Protein AF-A0A1V8SL47-F1 (afdb_monomer)

InterPro domains:
  IPR013950 Kinetochore Mis14/Nsl1 [PF08641] (89-211)
  IPR013950 Kinetochore Mis14/Nsl1 [PTHR31749] (18-233)

Mean predicted aligned error: 19.37 Å

Foldseek 3Di:
DDDDDPPPDDPDDPPPPPPDVDDAAAEDADVVVVVVVLVVVLVVLVVVLPVPPPAQVPDPPVPPDGDPVSVVVNVVVVVVSVVVCVVSQQRYDYPNHGNVRVVVVCVVVCVVVPPPPPDPVVVVVVVVVVVVVVVVVVVVVVCVVPVVVVVVVVVVVVVVVVVVVVVVVVVVVVVVVVVVVVPDDPPPDDPPCPVVVVVVVVVVVVVVVVVVVVVVVVVVVVVVVVVVVCVVVVD

Radius of gyration: 55.36 Å; Cα contacts (8 Å, |Δi|>4): 50; chains: 1; bounding box: 104×75×152 Å

pLDDT: mean 81.86, std 17.12, range [41.56, 98.44]

Structure (mmCIF, N/CA/C/O backbone):
data_AF-A0A1V8SL47-F1
#
_entry.id   AF-A0A1V8SL47-F1
#
loop_
_atom_site.group_PDB
_atom_site.id
_atom_site.type_symbol
_atom_site.label_atom_id
_atom_site.label_alt_id
_atom_site.label_comp_id
_atom_site.label_asym_id
_atom_site.label_entity_id
_atom_site.label_seq_id
_atom_site.pdbx_PDB_ins_code
_atom_site.Cartn_x
_atom_site.Cartn_y
_atom_site.Cartn_z
_atom_site.occupancy
_atom_site.B_iso_or_equiv
_atom_site.auth_seq_id
_atom_site.auth_comp_id
_atom_site.auth_asym_id
_atom_site.auth_atom_id
_atom_site.pdbx_PDB_model_num
ATOM 1 N N . MET A 1 1 ? 64.294 12.013 -73.767 1.00 41.56 1 MET A N 1
ATOM 2 C CA . MET A 1 1 ? 63.090 11.470 -73.108 1.00 41.56 1 MET A CA 1
ATOM 3 C C . MET A 1 1 ? 63.570 10.562 -71.986 1.00 41.56 1 MET A C 1
ATOM 5 O O . MET A 1 1 ? 64.066 9.483 -72.267 1.00 41.56 1 MET A O 1
ATOM 9 N N . VAL A 1 2 ? 63.568 11.062 -70.749 1.00 42.91 2 VAL A N 1
ATOM 10 C CA . VAL A 1 2 ? 64.025 10.347 -69.546 1.00 42.91 2 VAL A CA 1
ATOM 11 C C . VAL A 1 2 ? 62.895 10.475 -68.533 1.00 42.91 2 VAL A C 1
ATOM 13 O O . VAL A 1 2 ? 62.485 11.588 -68.216 1.00 42.91 2 VAL A O 1
ATOM 16 N N . ILE A 1 3 ? 62.335 9.345 -68.113 1.00 45.69 3 ILE A N 1
ATOM 17 C CA . ILE A 1 3 ? 61.235 9.281 -67.145 1.00 45.69 3 ILE A CA 1
ATOM 18 C C . ILE A 1 3 ? 61.835 9.538 -65.753 1.00 45.69 3 ILE A C 1
ATOM 20 O O . ILE A 1 3 ? 62.777 8.829 -65.388 1.00 45.69 3 ILE A O 1
ATOM 24 N N . PRO A 1 4 ? 61.356 10.521 -64.970 1.00 48.53 4 PRO A N 1
ATOM 25 C CA . PRO A 1 4 ? 61.855 10.718 -63.620 1.00 48.53 4 PRO A CA 1
ATOM 26 C C . PRO A 1 4 ? 61.278 9.649 -62.688 1.00 48.53 4 PRO A C 1
ATOM 28 O O . PRO A 1 4 ? 60.090 9.326 -62.708 1.00 48.53 4 PRO A O 1
ATOM 31 N N . ASN A 1 5 ? 62.170 9.084 -61.886 1.00 48.50 5 ASN A N 1
ATOM 32 C CA . ASN A 1 5 ? 61.911 8.030 -60.922 1.00 48.50 5 ASN A CA 1
ATOM 33 C C . ASN A 1 5 ? 61.094 8.595 -59.741 1.00 48.50 5 ASN A C 1
ATOM 35 O O . ASN A 1 5 ? 61.509 9.559 -59.106 1.00 48.50 5 ASN A O 1
ATOM 39 N N . ILE A 1 6 ? 59.936 8.001 -59.446 1.00 50.66 6 ILE A N 1
ATOM 40 C CA . ILE A 1 6 ? 58.921 8.518 -58.500 1.00 50.66 6 ILE A CA 1
ATOM 41 C C . ILE A 1 6 ? 59.188 8.099 -57.040 1.00 50.66 6 ILE A C 1
ATOM 43 O O . ILE A 1 6 ? 58.356 8.312 -56.164 1.00 50.66 6 ILE A O 1
ATOM 47 N N . PHE A 1 7 ? 60.342 7.480 -56.770 1.00 50.12 7 PHE A N 1
ATOM 48 C CA . PHE A 1 7 ? 60.661 6.840 -55.487 1.00 50.12 7 PHE A CA 1
ATOM 49 C C . PHE A 1 7 ? 61.819 7.502 -54.724 1.00 50.12 7 PHE A C 1
ATOM 51 O O . PHE A 1 7 ? 62.493 6.863 -53.918 1.00 50.12 7 PHE A O 1
ATOM 58 N N . THR A 1 8 ? 62.061 8.796 -54.940 1.00 47.03 8 THR A N 1
ATOM 59 C CA . THR A 1 8 ? 62.921 9.579 -54.043 1.00 47.03 8 THR A CA 1
ATOM 60 C C . THR A 1 8 ? 62.082 10.048 -52.858 1.00 47.03 8 THR A C 1
ATOM 62 O O . THR A 1 8 ? 61.478 11.117 -52.887 1.00 47.03 8 THR A O 1
ATOM 65 N N . SER A 1 9 ? 62.016 9.222 -51.810 1.00 49.03 9 SER A N 1
ATOM 66 C CA . SER A 1 9 ? 61.513 9.667 -50.512 1.00 49.03 9 SER A CA 1
ATOM 67 C C . SER A 1 9 ? 62.495 10.704 -49.962 1.00 49.03 9 SER A C 1
ATOM 69 O O . SER A 1 9 ? 63.681 10.427 -49.781 1.00 49.03 9 SER A O 1
ATOM 71 N N . ALA A 1 10 ? 62.010 11.918 -49.715 1.00 49.41 10 ALA A N 1
ATOM 72 C CA . ALA A 1 10 ? 62.735 12.863 -48.883 1.00 49.41 10 ALA A CA 1
ATOM 73 C C . ALA A 1 10 ? 62.893 12.230 -47.486 1.00 49.41 10 ALA A C 1
ATOM 75 O O . ALA A 1 10 ? 61.910 11.694 -46.958 1.00 49.41 10 ALA A O 1
ATOM 76 N N . PRO A 1 11 ? 64.090 12.230 -46.879 1.00 45.97 11 PRO A N 1
ATOM 77 C CA . PRO A 1 11 ? 64.220 11.823 -45.492 1.00 45.97 11 PRO A CA 1
ATOM 78 C C . PRO A 1 11 ? 63.472 12.845 -44.631 1.00 45.97 11 PRO A C 1
ATOM 80 O O . PRO A 1 11 ? 63.769 14.038 -44.673 1.00 45.97 11 PRO A O 1
ATOM 83 N N . LEU A 1 12 ? 62.479 12.377 -43.873 1.00 46.66 12 LEU A N 1
ATOM 84 C CA . LEU A 1 12 ? 61.854 13.161 -42.811 1.00 46.66 12 LEU A CA 1
ATOM 85 C C . LEU A 1 12 ? 62.958 13.668 -41.875 1.00 46.66 12 LEU A C 1
ATOM 87 O O . LEU A 1 12 ? 63.697 12.873 -41.292 1.00 46.66 12 LEU A O 1
ATOM 91 N N . SER A 1 13 ? 63.081 14.992 -41.763 1.00 48.38 13 SER A N 1
ATOM 92 C CA . SER A 1 13 ? 64.010 15.654 -40.849 1.00 48.38 13 SER A CA 1
ATOM 93 C C . SER A 1 13 ? 63.848 15.105 -39.421 1.00 48.38 13 SER A C 1
ATOM 95 O O . SER A 1 13 ? 62.724 15.053 -38.917 1.00 48.38 13 SER A O 1
ATOM 97 N N . PRO A 1 14 ? 64.936 14.734 -38.722 1.00 46.44 14 PRO A N 1
ATOM 98 C CA . PRO A 1 14 ? 64.869 14.026 -37.440 1.00 46.44 14 PRO A CA 1
ATOM 99 C C . PRO A 1 14 ? 64.513 14.911 -36.228 1.00 46.44 14 PRO A C 1
ATOM 101 O O . PRO A 1 14 ? 64.731 14.494 -35.094 1.00 46.44 14 PRO A O 1
ATOM 104 N N . HIS A 1 15 ? 63.957 16.112 -36.427 1.00 44.47 15 HIS A N 1
ATOM 105 C CA . HIS A 1 15 ? 63.769 17.084 -35.343 1.00 44.47 15 HIS A CA 1
ATOM 106 C C . HIS A 1 15 ? 62.373 17.692 -35.172 1.00 44.47 15 HIS A C 1
ATOM 108 O O . HIS A 1 15 ? 62.223 18.547 -34.310 1.00 44.47 15 HIS A O 1
ATOM 114 N N . ASP A 1 16 ? 61.335 17.174 -35.833 1.00 43.75 16 ASP A N 1
ATOM 115 C CA . ASP A 1 16 ? 59.942 17.566 -35.539 1.00 43.75 16 ASP A CA 1
ATOM 116 C C . ASP A 1 16 ? 59.172 16.502 -34.745 1.00 43.75 16 ASP A C 1
ATOM 118 O O . ASP A 1 16 ? 57.977 16.270 -34.926 1.00 43.75 16 ASP A O 1
ATOM 122 N N . ARG A 1 17 ? 59.834 15.876 -33.763 1.00 45.91 17 ARG A N 1
ATOM 123 C CA . ARG A 1 17 ? 59.107 15.340 -32.602 1.00 45.91 17 ARG A CA 1
ATOM 124 C C . ARG A 1 17 ? 58.742 16.523 -31.708 1.00 45.91 17 ARG A C 1
ATOM 126 O O . ARG A 1 17 ? 59.336 16.735 -30.656 1.00 45.91 17 ARG A O 1
ATOM 133 N N . ALA A 1 18 ? 57.777 17.316 -32.169 1.00 44.88 18 ALA A N 1
ATOM 134 C CA . ALA A 1 18 ? 57.137 18.323 -31.350 1.00 44.88 18 ALA A CA 1
ATOM 135 C C . ALA A 1 18 ? 56.604 17.628 -30.093 1.00 44.88 18 ALA A C 1
ATOM 137 O O . ALA A 1 18 ? 55.715 16.775 -30.150 1.00 44.88 18 ALA A O 1
ATOM 138 N N . THR A 1 19 ? 57.164 17.985 -28.945 1.00 49.84 19 THR A N 1
ATOM 139 C CA . THR A 1 19 ? 56.551 17.786 -27.638 1.00 49.84 19 THR A CA 1
ATOM 140 C C . THR A 1 19 ? 55.289 18.642 -27.583 1.00 49.84 19 THR A C 1
ATOM 142 O O . THR A 1 19 ? 55.263 19.697 -26.956 1.00 49.84 19 THR A O 1
ATOM 145 N N . SER A 1 20 ? 54.242 18.233 -28.296 1.00 43.25 20 SER A N 1
ATOM 146 C CA . SER A 1 20 ? 52.908 18.732 -28.008 1.00 43.25 20 SER A CA 1
ATOM 147 C C . SER A 1 20 ? 52.461 18.034 -26.732 1.00 43.25 20 SER A C 1
ATOM 149 O O . SER A 1 20 ? 52.474 16.809 -26.630 1.00 43.25 20 SER A O 1
ATOM 151 N N . THR A 1 21 ? 52.083 18.812 -25.731 1.00 57.34 21 THR A N 1
ATOM 152 C CA . THR A 1 21 ? 51.442 18.377 -24.481 1.00 57.34 21 THR A CA 1
ATOM 153 C C . THR A 1 21 ? 50.052 17.759 -24.708 1.00 57.34 21 THR A C 1
ATOM 155 O O . THR A 1 21 ? 49.224 17.735 -23.805 1.00 57.34 21 THR A O 1
ATOM 158 N N . HIS A 1 22 ? 49.777 17.275 -25.921 1.00 57.94 22 HIS A N 1
ATOM 159 C CA . HIS A 1 22 ? 48.506 16.743 -26.371 1.00 57.94 22 HIS A CA 1
ATOM 160 C C . HIS A 1 22 ? 48.743 15.339 -26.920 1.00 57.94 22 HIS A C 1
ATOM 162 O O . HIS A 1 22 ? 49.425 15.137 -27.924 1.00 57.94 22 HIS A O 1
ATOM 168 N N . HIS A 1 23 ? 48.193 14.347 -26.229 1.00 69.62 23 HIS A N 1
ATOM 169 C CA . HIS A 1 23 ? 48.147 12.980 -26.726 1.00 69.62 23 HIS A CA 1
ATOM 170 C C . HIS A 1 23 ? 47.320 12.927 -28.016 1.00 69.62 23 HIS A C 1
ATOM 172 O O . HIS A 1 23 ? 46.291 13.595 -28.146 1.00 69.62 23 HIS A O 1
ATOM 178 N N . ARG A 1 24 ? 47.774 12.113 -28.975 1.00 80.19 24 ARG A N 1
ATOM 179 C CA . ARG A 1 24 ? 47.061 11.890 -30.234 1.00 80.19 24 ARG A CA 1
ATOM 180 C C . ARG A 1 24 ? 45.655 11.361 -29.939 1.00 80.19 24 ARG A C 1
ATOM 182 O O . ARG A 1 24 ? 45.508 10.386 -29.207 1.00 80.19 24 ARG A O 1
ATOM 189 N N . GLN A 1 25 ? 44.649 12.002 -30.524 1.00 85.81 25 GLN A N 1
ATOM 190 C CA . GLN A 1 25 ? 43.269 11.530 -30.460 1.00 85.81 25 GLN A CA 1
ATOM 191 C C . GLN A 1 25 ? 43.094 10.264 -31.312 1.00 85.81 25 GLN A C 1
ATOM 193 O O . GLN A 1 25 ? 43.816 10.045 -32.287 1.00 85.81 25 GLN A O 1
ATOM 198 N N . ILE A 1 26 ? 42.156 9.412 -30.912 1.00 88.75 26 ILE A N 1
ATOM 199 C CA . ILE A 1 26 ? 41.837 8.158 -31.591 1.00 88.75 26 ILE A CA 1
ATOM 200 C C . ILE A 1 26 ? 40.895 8.473 -32.752 1.00 88.75 26 ILE A C 1
ATOM 202 O O . ILE A 1 26 ? 39.774 8.921 -32.525 1.00 88.75 26 ILE A O 1
ATOM 206 N N . ASP A 1 27 ? 41.343 8.225 -33.981 1.00 88.75 27 ASP A N 1
ATOM 207 C CA . ASP A 1 27 ? 40.543 8.444 -35.186 1.00 88.75 27 ASP A CA 1
ATOM 208 C C . ASP A 1 27 ? 39.734 7.183 -35.529 1.00 88.75 27 ASP A C 1
ATOM 210 O O . ASP A 1 27 ? 40.294 6.132 -35.852 1.00 88.75 27 ASP A O 1
ATOM 214 N N . LEU A 1 28 ? 38.410 7.295 -35.484 1.00 87.88 28 LEU A N 1
ATOM 215 C CA . LEU A 1 28 ? 37.468 6.291 -35.963 1.00 87.88 28 LEU A CA 1
ATOM 216 C C . LEU A 1 28 ? 37.104 6.570 -37.425 1.00 87.88 28 LEU A C 1
ATOM 218 O O . LEU A 1 28 ? 36.922 7.722 -37.831 1.00 87.88 28 LEU A O 1
ATOM 222 N N . GLN A 1 29 ? 36.998 5.496 -38.212 1.00 86.44 29 GLN A N 1
ATOM 223 C CA . GLN A 1 29 ? 36.681 5.563 -39.642 1.00 86.44 29 GLN A CA 1
ATOM 224 C C . GLN A 1 29 ? 35.193 5.845 -39.879 1.00 86.44 29 GLN A C 1
ATOM 226 O O . GLN A 1 29 ? 34.816 6.461 -40.875 1.00 86.44 29 GLN A O 1
ATOM 231 N N . SER A 1 30 ? 34.331 5.401 -38.963 1.00 84.88 30 SER A N 1
ATOM 232 C CA . SER A 1 30 ? 32.888 5.574 -39.068 1.00 84.88 30 SER A CA 1
ATOM 233 C C . SER A 1 30 ? 32.222 5.739 -37.696 1.00 84.88 30 SER A C 1
ATOM 235 O O . SER A 1 30 ? 32.751 5.268 -36.687 1.00 84.88 30 SER A O 1
ATOM 237 N N . PRO A 1 31 ? 31.032 6.363 -37.630 1.00 83.38 31 PRO A N 1
ATOM 238 C CA . PRO A 1 31 ? 30.232 6.376 -36.404 1.00 83.38 31 PRO A CA 1
ATOM 239 C C . PRO A 1 31 ? 29.715 4.978 -36.024 1.00 83.38 31 PRO A C 1
ATOM 241 O O . PRO A 1 31 ? 29.504 4.699 -34.846 1.00 83.38 31 PRO A O 1
ATOM 244 N N . ALA A 1 32 ? 29.583 4.070 -36.998 1.00 84.69 32 ALA A N 1
ATOM 245 C CA . ALA A 1 32 ? 29.220 2.677 -36.749 1.00 84.69 32 ALA A CA 1
ATOM 246 C C . ALA A 1 32 ? 30.276 1.947 -35.900 1.00 84.69 32 ALA A C 1
ATOM 248 O O . ALA A 1 32 ? 29.921 1.107 -35.075 1.00 84.69 32 ALA A O 1
ATOM 249 N N . ASP A 1 33 ? 31.557 2.305 -36.039 1.00 86.88 33 ASP A N 1
ATOM 250 C CA . ASP A 1 33 ? 32.629 1.738 -35.214 1.00 86.88 33 ASP A CA 1
ATOM 251 C C . ASP A 1 33 ? 32.475 2.136 -33.742 1.00 86.88 33 ASP A C 1
ATOM 253 O O . ASP A 1 33 ? 32.699 1.316 -32.853 1.00 86.88 33 ASP A O 1
ATOM 257 N N . LEU A 1 34 ? 32.045 3.372 -33.468 1.00 85.44 34 LEU A N 1
ATOM 258 C CA . LEU A 1 34 ? 31.785 3.838 -32.105 1.00 85.44 34 LEU A CA 1
ATOM 259 C C . LEU A 1 34 ? 30.608 3.081 -31.480 1.00 85.44 34 LEU A C 1
ATOM 261 O O . LEU A 1 34 ? 30.732 2.571 -30.365 1.00 85.44 34 LEU A O 1
ATOM 265 N N . ALA A 1 35 ? 29.507 2.933 -32.221 1.00 86.44 35 ALA A N 1
ATOM 266 C CA . ALA A 1 35 ? 28.353 2.149 -31.784 1.00 86.44 35 ALA A CA 1
ATOM 267 C C . ALA A 1 35 ? 28.722 0.671 -31.549 1.00 86.44 35 ALA A C 1
ATOM 269 O O . ALA A 1 35 ? 28.318 0.055 -30.558 1.00 86.44 35 ALA A O 1
ATOM 270 N N . TYR A 1 36 ? 29.557 0.093 -32.415 1.00 90.25 36 TYR A N 1
ATOM 271 C CA . TYR A 1 36 ? 30.073 -1.262 -32.235 1.00 90.25 36 TYR A CA 1
ATOM 272 C C . TYR A 1 36 ? 30.937 -1.392 -30.971 1.00 90.25 36 TYR A C 1
ATOM 274 O O . TYR A 1 36 ? 30.804 -2.363 -30.227 1.00 90.25 36 TYR A O 1
ATOM 282 N N . LEU A 1 37 ? 31.797 -0.414 -30.676 1.00 90.62 37 LEU A N 1
ATOM 283 C CA . LEU A 1 37 ? 32.598 -0.417 -29.450 1.00 90.62 37 LEU A CA 1
ATOM 284 C C . LEU A 1 37 ? 31.729 -0.291 -28.194 1.00 90.62 37 LEU A C 1
ATOM 286 O O . LEU A 1 37 ? 31.962 -1.022 -27.231 1.00 90.62 37 LEU A O 1
ATOM 290 N N . GLN A 1 38 ? 30.713 0.574 -28.213 1.00 89.75 38 GLN A N 1
ATOM 291 C CA . GLN A 1 38 ? 29.751 0.717 -27.117 1.00 89.75 38 GLN A CA 1
ATOM 292 C C . GLN A 1 38 ? 29.002 -0.594 -26.856 1.00 89.75 38 GLN A C 1
ATOM 294 O O . GLN A 1 38 ? 29.042 -1.118 -25.743 1.00 89.75 38 GLN A O 1
ATOM 299 N N . THR A 1 39 ? 28.398 -1.179 -27.893 1.00 92.06 39 THR A N 1
ATOM 300 C CA . THR A 1 39 ? 27.653 -2.444 -27.777 1.00 92.06 39 THR A CA 1
ATOM 301 C C . THR A 1 39 ? 28.544 -3.599 -27.329 1.00 92.06 39 THR A C 1
ATOM 303 O O . THR A 1 39 ? 28.166 -4.363 -26.440 1.00 92.06 39 THR A O 1
ATOM 306 N N . LYS A 1 40 ? 29.761 -3.707 -27.875 1.00 95.12 40 LYS A N 1
ATOM 307 C CA . LYS A 1 40 ? 30.729 -4.739 -27.488 1.00 95.12 40 LYS A CA 1
ATOM 308 C C . LYS A 1 40 ? 31.194 -4.584 -26.044 1.00 95.12 40 LYS A C 1
ATOM 310 O O . LYS A 1 40 ? 31.338 -5.590 -25.346 1.00 95.12 40 LYS A O 1
ATOM 315 N N . LEU A 1 41 ? 31.416 -3.353 -25.585 1.00 93.94 41 LEU A N 1
ATOM 316 C CA . LEU A 1 41 ? 31.820 -3.076 -24.210 1.00 93.94 41 LEU A CA 1
ATOM 317 C C . LEU A 1 41 ? 30.697 -3.430 -23.228 1.00 93.94 41 LEU A C 1
ATOM 319 O O . LEU A 1 41 ? 30.942 -4.182 -22.286 1.00 93.94 41 LEU A O 1
ATOM 323 N N . SER A 1 42 ? 29.466 -2.986 -23.494 1.00 92.44 42 SER A N 1
ATOM 324 C CA . SER A 1 42 ? 28.293 -3.324 -22.680 1.00 92.44 42 SER A CA 1
ATOM 325 C C . SER A 1 42 ? 28.020 -4.832 -22.657 1.00 92.44 42 SER A C 1
ATOM 327 O O . SER A 1 42 ? 27.794 -5.402 -21.591 1.00 92.44 42 SER A O 1
ATOM 329 N N . ALA A 1 43 ? 28.109 -5.518 -23.801 1.00 93.31 43 ALA A N 1
ATOM 330 C CA . ALA A 1 43 ? 27.938 -6.971 -23.871 1.00 93.31 43 ALA A CA 1
ATOM 331 C C . ALA A 1 43 ? 29.026 -7.725 -23.088 1.00 93.31 43 ALA A C 1
ATOM 333 O O . ALA A 1 43 ? 28.732 -8.676 -22.364 1.00 93.31 43 ALA A O 1
ATOM 334 N N . THR A 1 44 ? 30.282 -7.277 -23.183 1.00 96.25 44 THR A N 1
ATOM 335 C CA . THR A 1 44 ? 31.397 -7.873 -22.431 1.00 96.25 44 THR A CA 1
ATOM 336 C C . THR A 1 44 ? 31.234 -7.647 -20.930 1.00 96.25 44 THR A C 1
ATOM 338 O O . THR A 1 44 ? 31.465 -8.566 -20.147 1.00 96.25 44 THR A O 1
ATOM 341 N N . ALA A 1 45 ? 30.806 -6.451 -20.518 1.00 93.62 45 ALA A N 1
ATOM 342 C CA . ALA A 1 45 ? 30.545 -6.131 -19.120 1.00 93.62 45 ALA A CA 1
ATOM 343 C C . ALA A 1 45 ? 29.443 -7.028 -18.535 1.00 93.62 45 ALA A C 1
ATOM 345 O O . ALA A 1 45 ? 29.636 -7.620 -17.475 1.00 93.62 45 ALA A O 1
ATOM 346 N N . ARG A 1 46 ? 28.341 -7.222 -19.270 1.00 90.62 46 ARG A N 1
ATOM 347 C CA . ARG A 1 46 ? 27.260 -8.146 -18.885 1.00 90.62 46 ARG A CA 1
ATOM 348 C C . ARG A 1 46 ? 27.741 -9.589 -18.780 1.00 90.62 46 ARG A C 1
ATOM 350 O O . ARG A 1 46 ? 27.560 -10.209 -17.743 1.00 90.62 46 ARG A O 1
ATOM 357 N N . SER A 1 47 ? 28.476 -10.078 -19.779 1.00 92.31 47 SER A N 1
ATOM 358 C CA . SER A 1 47 ? 29.063 -11.425 -19.744 1.00 92.31 47 SER A CA 1
ATOM 359 C C . SER A 1 47 ? 30.014 -11.628 -18.552 1.00 92.31 47 SER A C 1
AT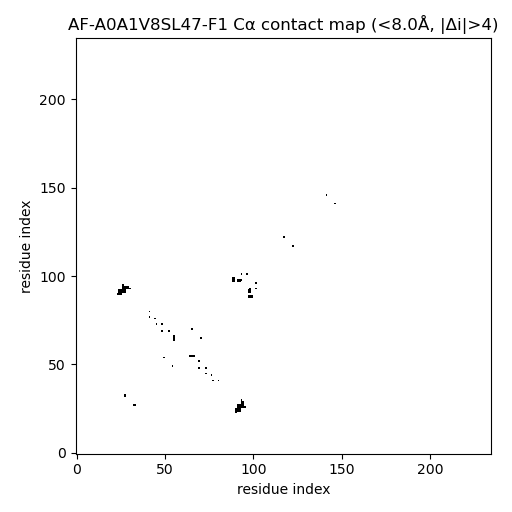OM 361 O O . SER A 1 47 ? 30.068 -12.713 -17.966 1.00 92.31 47 SER A O 1
ATOM 363 N N . LYS A 1 48 ? 30.744 -10.582 -18.140 1.00 92.69 48 LYS A N 1
ATOM 364 C CA . LYS A 1 48 ? 31.575 -10.612 -16.927 1.00 92.69 48 LYS A CA 1
ATOM 365 C C . LYS A 1 48 ? 30.740 -10.658 -15.651 1.00 92.69 48 LYS A C 1
ATOM 367 O O . LYS A 1 48 ? 31.087 -11.425 -14.757 1.00 92.69 48 LYS A O 1
ATOM 372 N N . ILE A 1 49 ? 29.653 -9.894 -15.573 1.00 91.12 49 ILE A N 1
ATOM 373 C CA . ILE A 1 49 ? 28.702 -9.962 -14.455 1.00 91.12 49 ILE A CA 1
ATOM 374 C C . ILE A 1 49 ? 28.104 -11.371 -14.367 1.00 91.12 49 ILE A C 1
ATOM 376 O O . ILE A 1 49 ? 28.114 -11.951 -13.290 1.00 91.12 49 ILE A O 1
ATOM 380 N N . ASP A 1 50 ? 27.705 -11.963 -15.493 1.00 87.56 50 ASP A N 1
ATOM 381 C CA . ASP A 1 50 ? 27.152 -13.325 -15.558 1.00 87.56 50 ASP A CA 1
ATOM 382 C C . ASP A 1 50 ? 28.148 -14.405 -15.125 1.00 87.56 50 ASP A C 1
ATOM 384 O O . ASP A 1 50 ? 27.765 -15.434 -14.576 1.00 87.56 50 ASP A O 1
ATOM 388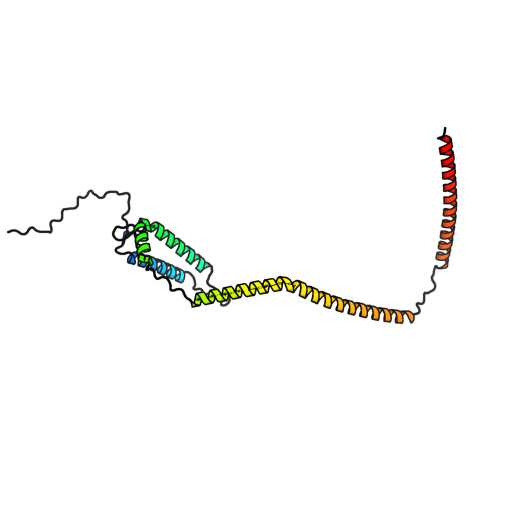 N N . THR A 1 51 ? 29.440 -14.184 -15.373 1.00 90.06 51 THR A N 1
ATOM 389 C CA . THR A 1 51 ? 30.491 -15.125 -14.963 1.00 90.06 51 THR A CA 1
ATOM 390 C C . THR A 1 51 ? 30.772 -15.048 -13.460 1.00 90.06 51 THR A C 1
ATOM 392 O O . THR A 1 51 ? 31.110 -16.057 -12.844 1.00 90.06 51 THR A O 1
ATOM 395 N N . HIS A 1 52 ? 30.698 -13.851 -12.871 1.00 85.31 52 HIS A N 1
ATOM 396 C CA . HIS A 1 52 ? 31.152 -13.599 -11.500 1.00 85.31 52 HIS A CA 1
ATOM 397 C C . HIS A 1 52 ? 30.025 -13.511 -10.468 1.00 85.31 52 HIS A C 1
ATOM 399 O O . HIS A 1 52 ? 30.297 -13.662 -9.277 1.00 85.31 52 HIS A O 1
ATOM 405 N N . LEU A 1 53 ? 28.785 -13.274 -10.894 1.00 84.44 53 LEU A N 1
ATOM 406 C CA . LEU A 1 53 ? 27.606 -13.289 -10.039 1.00 84.44 53 LEU A CA 1
ATOM 407 C C . LEU A 1 53 ? 26.692 -14.438 -10.480 1.00 84.44 53 LEU A C 1
ATOM 409 O O . LEU A 1 53 ? 26.463 -14.602 -11.679 1.00 84.44 53 LEU A O 1
ATOM 413 N N . PRO A 1 54 ? 26.163 -15.238 -9.538 1.00 73.75 54 PRO A N 1
ATOM 414 C CA . PRO A 1 54 ? 25.285 -16.341 -9.886 1.00 73.75 54 PRO A CA 1
ATOM 415 C C . PRO A 1 54 ? 24.049 -15.819 -10.638 1.00 73.75 54 PRO A C 1
ATOM 417 O O . PRO A 1 54 ? 23.492 -14.779 -10.266 1.00 73.75 54 PRO A O 1
ATOM 420 N N . PRO A 1 55 ? 23.586 -16.525 -11.685 1.00 68.50 55 PRO A N 1
ATOM 421 C CA . PRO A 1 55 ? 22.328 -16.181 -12.324 1.00 68.50 55 PRO A CA 1
ATOM 422 C C . PRO A 1 55 ? 21.197 -16.311 -11.295 1.00 68.50 55 PRO A C 1
ATOM 424 O O . PRO A 1 55 ? 21.245 -17.157 -10.402 1.00 68.50 55 PRO A O 1
ATOM 427 N N . THR A 1 56 ? 20.164 -15.476 -11.426 1.00 60.06 56 THR A N 1
ATOM 428 C CA . THR A 1 56 ? 18.986 -15.404 -10.529 1.00 60.06 56 THR A CA 1
ATOM 429 C C . THR A 1 56 ? 18.335 -16.770 -10.244 1.00 60.06 56 THR A C 1
ATOM 431 O O . THR A 1 56 ? 17.694 -16.974 -9.222 1.00 60.06 56 THR A O 1
ATOM 434 N N . ASN A 1 57 ? 18.571 -17.736 -11.123 1.00 55.19 57 ASN A N 1
ATOM 435 C CA . ASN A 1 57 ? 18.120 -19.120 -11.105 1.00 55.19 57 ASN A CA 1
ATOM 436 C C . ASN A 1 57 ? 18.799 -19.993 -10.027 1.00 55.19 57 ASN A C 1
ATOM 438 O O . ASN A 1 57 ? 18.367 -21.120 -9.814 1.00 55.19 57 ASN A O 1
ATOM 442 N N . ALA A 1 58 ? 19.885 -19.523 -9.404 1.00 57.34 58 ALA A N 1
ATOM 443 C CA . ALA A 1 58 ? 20.635 -20.257 -8.380 1.00 57.34 58 ALA A CA 1
ATOM 444 C C . ALA A 1 58 ? 20.207 -19.916 -6.938 1.00 57.34 58 ALA A C 1
ATOM 446 O O . ALA A 1 58 ? 20.790 -20.441 -5.987 1.00 57.34 58 ALA A O 1
ATOM 447 N N . LEU A 1 59 ? 19.215 -19.036 -6.755 1.00 58.97 59 LEU A N 1
ATOM 448 C CA . LEU A 1 59 ? 18.618 -18.770 -5.447 1.00 58.97 59 LEU A CA 1
ATOM 449 C C . LEU A 1 59 ? 17.623 -19.884 -5.060 1.00 58.97 59 LEU A C 1
ATOM 451 O O . LEU A 1 59 ? 17.002 -20.481 -5.939 1.00 58.97 59 LEU A O 1
ATOM 455 N N . PRO A 1 60 ? 17.454 -20.181 -3.754 1.00 61.03 60 PRO A N 1
ATOM 456 C CA . PRO A 1 60 ? 16.479 -21.169 -3.291 1.00 61.03 60 PRO A CA 1
ATOM 457 C C . PRO A 1 60 ? 15.065 -20.803 -3.767 1.00 61.03 60 PRO A C 1
ATOM 459 O O . PRO A 1 60 ? 14.717 -19.624 -3.789 1.00 61.03 60 PRO A O 1
ATOM 462 N N . GLU A 1 61 ? 14.239 -21.812 -4.073 1.00 60.03 61 GLU A N 1
ATOM 463 C CA . GLU A 1 61 ? 12.887 -21.715 -4.675 1.00 60.03 61 GLU A CA 1
ATOM 464 C C . GLU A 1 61 ? 11.909 -20.735 -3.983 1.00 60.03 61 GLU A C 1
ATOM 466 O O . GLU A 1 61 ? 10.873 -20.390 -4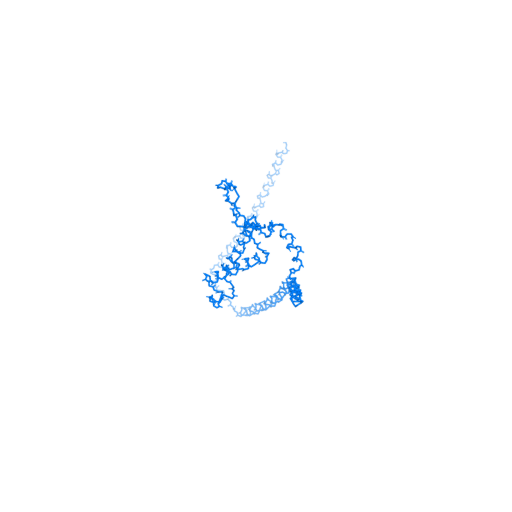.545 1.00 60.03 61 GLU A O 1
ATOM 471 N N . ASN A 1 62 ? 12.248 -20.240 -2.789 1.00 56.69 62 ASN A N 1
ATOM 472 C CA . ASN A 1 62 ? 11.470 -19.275 -2.011 1.00 56.69 62 ASN A CA 1
ATOM 473 C C . ASN A 1 62 ? 11.773 -17.796 -2.332 1.00 56.69 62 ASN A C 1
ATOM 475 O O . ASN A 1 62 ? 11.107 -16.915 -1.790 1.00 56.69 62 ASN A O 1
ATOM 479 N N . ALA A 1 63 ? 12.773 -17.497 -3.168 1.00 57.44 63 ALA A N 1
ATOM 480 C CA . ALA A 1 63 ? 13.136 -16.137 -3.569 1.00 57.44 63 ALA A CA 1
ATOM 481 C C . ALA A 1 63 ? 12.773 -15.902 -5.043 1.00 57.44 63 ALA A C 1
ATOM 483 O O . ALA A 1 63 ? 13.600 -16.021 -5.941 1.00 57.44 63 ALA A O 1
ATOM 484 N N . THR A 1 64 ? 11.509 -15.569 -5.297 1.00 55.47 64 THR A N 1
ATOM 485 C CA . THR A 1 64 ? 10.924 -15.348 -6.633 1.00 55.47 64 THR A CA 1
ATOM 486 C C . THR A 1 64 ? 11.392 -14.037 -7.305 1.00 55.47 64 THR A C 1
ATOM 488 O O . THR A 1 64 ? 10.590 -13.332 -7.914 1.00 55.47 64 THR A O 1
ATOM 491 N N . GLY A 1 65 ? 12.667 -13.649 -7.182 1.00 62.91 65 GLY A N 1
ATOM 492 C CA . GLY A 1 65 ? 13.161 -12.359 -7.676 1.00 62.91 65 GLY A CA 1
ATOM 493 C C . GLY A 1 65 ? 14.657 -12.314 -7.988 1.00 62.91 65 GLY A C 1
ATOM 494 O O . GLY A 1 65 ? 15.454 -13.039 -7.401 1.00 62.91 65 GLY A O 1
ATOM 495 N N . GLU A 1 66 ? 15.019 -11.434 -8.927 1.00 64.56 66 GLU A N 1
ATOM 496 C CA . GLU A 1 66 ? 16.402 -11.097 -9.296 1.00 64.56 66 GLU A CA 1
ATOM 497 C C . GLU A 1 66 ? 17.236 -10.665 -8.083 1.00 64.56 66 GLU A C 1
ATOM 499 O O . GLU A 1 66 ? 16.761 -9.900 -7.240 1.00 64.56 66 GLU A O 1
ATOM 504 N N . ASP A 1 67 ? 18.491 -11.122 -8.026 1.00 78.88 67 ASP A N 1
ATOM 505 C CA . ASP A 1 67 ? 19.430 -10.791 -6.950 1.00 78.88 67 ASP A CA 1
ATOM 506 C C . ASP A 1 67 ? 19.616 -9.258 -6.837 1.00 78.88 67 ASP A C 1
ATOM 508 O O . ASP A 1 67 ? 20.063 -8.615 -7.799 1.00 78.88 67 ASP A O 1
ATOM 512 N N . PRO A 1 68 ? 19.289 -8.638 -5.681 1.00 85.75 68 PRO A N 1
ATOM 513 C CA . PRO A 1 68 ? 19.419 -7.195 -5.493 1.00 85.75 68 PRO A CA 1
ATOM 514 C C . PRO A 1 68 ? 20.865 -6.704 -5.637 1.00 85.75 68 PRO A C 1
ATOM 516 O O . PRO A 1 68 ? 21.082 -5.576 -6.089 1.00 85.75 68 PRO A O 1
ATOM 519 N N . LEU A 1 69 ? 21.858 -7.534 -5.291 1.00 85.44 69 LEU A N 1
ATOM 520 C CA . LEU A 1 69 ? 23.267 -7.187 -5.460 1.00 85.44 69 LEU A CA 1
ATOM 521 C C . LEU A 1 69 ? 23.623 -7.116 -6.946 1.00 85.44 69 LEU A C 1
ATOM 523 O O . LEU A 1 69 ? 24.226 -6.135 -7.383 1.00 85.44 69 LEU A O 1
ATOM 527 N N . ARG A 1 70 ? 23.185 -8.110 -7.727 1.00 87.44 70 ARG A N 1
ATOM 528 C CA . ARG A 1 70 ? 23.378 -8.156 -9.181 1.00 87.44 70 ARG A CA 1
ATOM 529 C C . ARG A 1 70 ? 22.817 -6.913 -9.863 1.00 87.44 70 ARG A C 1
ATOM 531 O O . ARG A 1 70 ? 23.556 -6.235 -10.570 1.00 87.44 70 ARG A O 1
ATOM 538 N N . LYS A 1 71 ? 21.573 -6.538 -9.547 1.00 88.19 71 LYS A N 1
ATOM 539 C CA . LYS A 1 71 ? 20.950 -5.301 -10.052 1.00 88.19 71 LYS A CA 1
ATOM 540 C C . LYS A 1 71 ? 21.758 -4.055 -9.727 1.00 88.19 71 LYS A C 1
ATOM 542 O O . LYS A 1 71 ? 21.941 -3.180 -10.570 1.00 88.19 71 LYS A O 1
ATOM 547 N N . ARG A 1 72 ? 22.234 -3.942 -8.484 1.00 92.12 72 ARG A N 1
ATOM 548 C CA . ARG A 1 72 ? 22.997 -2.764 -8.065 1.00 92.12 72 ARG A CA 1
ATOM 549 C C . ARG A 1 72 ? 24.326 -2.665 -8.811 1.00 92.12 72 ARG A C 1
ATOM 551 O O . ARG A 1 72 ? 24.721 -1.561 -9.174 1.00 92.12 72 ARG A O 1
ATOM 558 N N . VAL A 1 73 ? 24.992 -3.795 -9.037 1.00 93.31 73 VAL A N 1
ATOM 559 C CA . VAL A 1 73 ? 26.239 -3.859 -9.808 1.00 93.31 73 VAL A CA 1
ATOM 560 C C . VAL A 1 73 ? 25.998 -3.481 -11.265 1.00 93.31 73 VAL A C 1
ATOM 562 O O . VAL A 1 73 ? 26.755 -2.673 -11.789 1.00 93.31 73 VAL A O 1
ATOM 565 N N . GLU A 1 74 ? 24.935 -3.985 -11.895 1.00 91.06 74 GLU A N 1
ATOM 566 C CA . GLU A 1 74 ? 24.571 -3.611 -13.269 1.00 91.06 74 GLU A CA 1
ATOM 567 C C . GLU A 1 74 ? 24.393 -2.098 -13.412 1.00 91.06 74 GLU A C 1
ATOM 569 O O . GLU A 1 74 ? 25.045 -1.485 -14.252 1.00 91.06 74 GLU A O 1
ATOM 574 N N . VAL A 1 75 ? 23.623 -1.474 -12.513 1.00 94.56 75 VAL A N 1
ATOM 575 C CA . VAL A 1 75 ? 23.424 -0.015 -12.510 1.00 94.56 75 VAL A CA 1
ATOM 576 C C . VAL A 1 75 ? 24.748 0.744 -12.363 1.00 94.56 75 VAL A C 1
ATOM 578 O O . VAL A 1 75 ? 24.984 1.711 -13.081 1.00 94.56 75 VAL A O 1
ATOM 581 N N . LEU A 1 76 ? 25.625 0.319 -11.447 1.00 96.31 76 LEU A N 1
ATOM 582 C CA . LEU A 1 76 ? 26.919 0.980 -11.229 1.00 96.31 76 LEU A CA 1
ATOM 583 C C . LEU A 1 76 ? 27.866 0.827 -12.422 1.00 96.31 76 LEU A C 1
ATOM 585 O O . LEU A 1 76 ? 28.645 1.736 -12.710 1.00 96.31 76 LEU A O 1
ATOM 589 N N . VAL A 1 77 ? 27.824 -0.323 -13.094 1.00 95.44 77 VAL A N 1
ATOM 590 C CA . VAL A 1 77 ? 28.620 -0.581 -14.293 1.00 95.44 77 VAL A CA 1
ATOM 591 C C . VAL A 1 77 ? 28.107 0.263 -15.450 1.00 95.44 77 VAL A C 1
ATOM 593 O O . VAL A 1 77 ? 28.917 0.926 -16.087 1.00 95.44 77 VAL A O 1
ATOM 596 N N . ASP A 1 78 ? 26.797 0.322 -15.679 1.00 92.94 78 ASP A N 1
ATOM 597 C CA . ASP A 1 78 ? 26.215 1.167 -16.725 1.00 92.94 78 ASP A CA 1
ATOM 598 C C . ASP A 1 78 ? 26.529 2.658 -16.482 1.00 92.94 78 ASP A C 1
ATOM 600 O O . ASP A 1 78 ? 26.961 3.362 -17.396 1.00 92.94 78 ASP A O 1
ATOM 604 N N . GLU A 1 79 ? 26.436 3.129 -15.233 1.00 96.44 79 GLU A N 1
ATOM 605 C CA . GLU A 1 79 ? 26.834 4.491 -14.845 1.00 96.44 79 GLU A CA 1
ATOM 606 C C . GLU A 1 79 ? 28.340 4.741 -15.051 1.00 96.44 79 GLU A C 1
ATOM 608 O O . GLU A 1 79 ? 28.763 5.811 -15.498 1.00 96.44 79 GLU A O 1
ATOM 613 N N . TYR A 1 80 ? 29.185 3.762 -14.720 1.00 95.75 80 TYR A N 1
ATOM 614 C CA . TYR A 1 80 ? 30.621 3.842 -14.972 1.00 95.75 80 TYR A CA 1
ATOM 615 C C . TYR A 1 80 ? 30.928 3.912 -16.470 1.00 95.75 80 TYR A C 1
ATOM 617 O O . TYR A 1 80 ? 31.727 4.752 -16.878 1.00 95.75 80 TYR A O 1
ATOM 625 N N . LEU A 1 81 ? 30.273 3.084 -17.286 1.00 93.81 81 LEU A N 1
ATOM 626 C CA . LEU A 1 81 ? 30.424 3.101 -18.738 1.00 93.81 81 LEU A CA 1
ATOM 627 C C . LEU A 1 81 ? 30.025 4.460 -19.316 1.00 93.81 81 LEU A C 1
ATOM 629 O O . LEU A 1 81 ? 30.774 4.993 -20.131 1.00 93.81 81 LEU A O 1
ATOM 633 N N . GLY A 1 82 ? 28.923 5.055 -18.847 1.00 90.62 82 GLY A N 1
ATOM 634 C CA . GLY A 1 82 ? 28.533 6.422 -19.212 1.00 90.62 82 GLY A CA 1
ATOM 635 C C . GLY A 1 82 ? 29.657 7.430 -18.954 1.00 90.62 82 GLY A C 1
ATOM 636 O O . GLY A 1 82 ? 30.128 8.083 -19.881 1.00 90.62 82 GLY A O 1
ATOM 637 N N . ARG A 1 83 ? 30.202 7.452 -17.730 1.00 93.81 83 ARG A N 1
ATOM 638 C CA . ARG A 1 83 ? 31.328 8.339 -17.373 1.00 93.81 83 ARG A CA 1
ATOM 639 C C . ARG A 1 83 ? 32.589 8.092 -18.201 1.00 93.81 83 ARG A C 1
ATOM 641 O O . ARG A 1 83 ? 33.327 9.034 -18.491 1.00 93.81 83 ARG A O 1
ATOM 648 N N . VAL A 1 84 ? 32.870 6.838 -18.555 1.00 93.00 84 VAL A N 1
ATOM 649 C CA . VAL A 1 84 ? 34.006 6.491 -19.420 1.00 93.00 84 VAL A CA 1
ATOM 650 C C . VAL A 1 84 ? 33.807 7.070 -20.814 1.00 93.00 84 VAL A C 1
ATOM 652 O O . VAL A 1 84 ? 34.752 7.639 -21.354 1.00 93.00 84 VAL A O 1
ATOM 655 N N . TRP A 1 85 ? 32.606 6.972 -21.384 1.00 89.69 85 TRP A N 1
ATOM 656 C CA . TRP A 1 85 ? 32.311 7.544 -22.697 1.00 89.69 85 TRP A CA 1
ATOM 657 C C . TRP A 1 85 ? 32.333 9.070 -22.684 1.00 89.69 85 TRP A C 1
ATOM 659 O O . TRP A 1 85 ? 32.942 9.658 -23.576 1.00 89.69 85 TRP A O 1
ATOM 669 N N . ASP A 1 86 ? 31.803 9.700 -21.637 1.00 88.69 86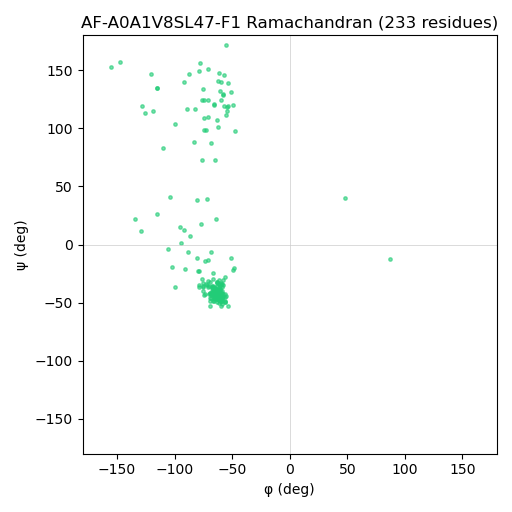 ASP A N 1
ATOM 670 C CA . ASP A 1 86 ? 31.875 11.153 -21.457 1.00 88.69 86 ASP A CA 1
ATOM 671 C C . ASP A 1 86 ? 33.334 11.636 -21.388 1.00 88.69 86 ASP A C 1
ATOM 673 O O . ASP A 1 86 ? 33.726 12.591 -22.060 1.00 88.69 86 ASP A O 1
ATOM 677 N N . GLY A 1 87 ? 34.180 10.933 -20.625 1.00 88.25 87 GLY A N 1
ATOM 678 C CA . GLY A 1 87 ? 35.610 11.234 -20.527 1.00 88.25 87 GLY A CA 1
ATOM 679 C C . GLY A 1 87 ? 36.404 10.895 -21.795 1.00 88.25 87 GLY A C 1
ATOM 680 O O . GLY A 1 87 ? 37.388 11.566 -22.118 1.00 88.25 87 GLY A O 1
ATOM 681 N N . ALA A 1 88 ? 35.993 9.863 -22.534 1.00 86.69 88 ALA A N 1
ATOM 682 C CA . ALA A 1 88 ? 36.627 9.443 -23.780 1.00 86.69 88 ALA A CA 1
ATOM 683 C C . ALA A 1 88 ? 36.217 10.312 -24.977 1.00 86.69 88 ALA A C 1
ATOM 685 O O . ALA A 1 88 ? 36.983 10.400 -25.936 1.00 86.69 88 ALA A O 1
ATOM 686 N N . GLY A 1 89 ? 35.066 10.988 -24.924 1.00 83.12 89 GLY A N 1
ATOM 687 C CA . GLY A 1 89 ? 34.531 11.770 -26.040 1.00 83.12 89 GLY A CA 1
ATOM 688 C C . GLY A 1 89 ? 35.464 12.875 -26.538 1.00 83.12 89 GLY A C 1
ATOM 689 O O . GLY A 1 89 ? 35.567 13.095 -27.742 1.00 83.12 89 GLY A O 1
ATOM 690 N N . GLY A 1 90 ? 36.231 13.507 -25.643 1.00 84.00 90 GLY A N 1
ATOM 691 C CA . GLY A 1 90 ? 37.253 14.498 -26.017 1.00 84.00 90 GLY A CA 1
ATOM 692 C C . GLY A 1 90 ? 38.518 13.904 -26.654 1.00 84.00 90 GLY A C 1
ATOM 693 O O . GLY A 1 90 ? 39.321 14.629 -27.246 1.00 84.00 90 GLY A O 1
ATOM 694 N N . ASN A 1 91 ? 38.705 12.588 -26.551 1.00 86.06 91 ASN A N 1
ATOM 695 C CA . ASN A 1 91 ? 39.882 11.863 -27.031 1.00 86.06 91 ASN A CA 1
ATOM 696 C C . ASN A 1 91 ? 39.617 11.056 -28.306 1.00 86.06 91 ASN A C 1
ATOM 698 O O . ASN A 1 91 ? 40.553 10.470 -28.850 1.00 86.06 91 ASN A O 1
ATOM 702 N N . VAL A 1 92 ? 38.375 11.035 -28.791 1.00 87.56 92 VAL A N 1
ATOM 703 C CA . VAL A 1 92 ? 37.948 10.298 -29.982 1.00 87.56 92 VAL A CA 1
ATOM 704 C C . VAL A 1 92 ? 37.499 11.285 -31.059 1.00 87.56 92 VAL A C 1
ATOM 706 O O . VAL A 1 92 ? 36.751 12.224 -30.789 1.00 87.56 92 VAL A O 1
ATOM 709 N N . ARG A 1 93 ? 37.949 11.066 -32.294 1.00 87.81 93 ARG A N 1
ATOM 710 C CA . ARG A 1 93 ? 37.509 11.802 -33.482 1.00 87.81 93 ARG A CA 1
ATOM 711 C C . ARG A 1 93 ? 36.913 10.839 -34.490 1.00 87.81 93 ARG A C 1
ATOM 713 O O . ARG A 1 93 ? 37.397 9.724 -34.631 1.00 87.81 93 ARG A O 1
ATOM 720 N N . ILE A 1 94 ? 35.913 11.282 -35.238 1.00 87.62 94 ILE A N 1
ATOM 721 C CA . ILE A 1 94 ? 35.326 10.516 -36.340 1.00 87.62 94 ILE A CA 1
ATOM 722 C C . ILE A 1 94 ? 35.548 11.333 -37.609 1.00 87.62 94 ILE A C 1
ATOM 724 O O . ILE A 1 94 ? 35.037 12.444 -37.723 1.00 87.62 94 ILE A O 1
ATOM 728 N N . ASN A 1 95 ? 36.354 10.822 -38.545 1.00 84.62 95 ASN A N 1
ATOM 729 C CA . ASN A 1 95 ? 36.666 11.510 -39.810 1.00 84.62 95 ASN A CA 1
ATOM 730 C C . ASN A 1 95 ? 37.070 12.995 -39.643 1.00 84.62 95 ASN A C 1
ATOM 732 O O . ASN A 1 95 ? 36.672 13.859 -40.421 1.00 84.62 95 ASN A O 1
ATOM 736 N N . GLY A 1 96 ? 37.856 13.298 -38.603 1.00 77.56 96 GLY A N 1
ATOM 737 C CA . GLY A 1 96 ? 38.356 14.645 -38.303 1.00 77.56 96 GLY A CA 1
ATOM 738 C C . GLY A 1 96 ? 37.432 15.522 -37.448 1.00 77.56 96 GLY A C 1
ATOM 739 O O . GLY A 1 96 ? 37.912 16.522 -36.903 1.00 77.56 96 GLY A O 1
ATOM 740 N N . MET A 1 97 ? 36.173 15.125 -37.253 1.00 78.56 97 MET A N 1
ATOM 741 C CA . MET A 1 97 ? 35.201 15.797 -36.381 1.00 78.56 97 MET A CA 1
ATOM 742 C C . MET A 1 97 ? 35.310 15.282 -34.939 1.00 78.56 97 MET A C 1
ATOM 744 O O . MET A 1 97 ? 35.642 14.114 -34.717 1.00 78.56 97 MET A O 1
ATOM 748 N N . SER A 1 98 ? 35.064 16.143 -33.952 1.00 78.94 98 SER A N 1
ATOM 749 C CA . SER A 1 98 ? 35.017 15.730 -32.542 1.00 78.94 98 SER A CA 1
ATOM 750 C C . SER A 1 98 ? 33.692 15.040 -32.206 1.00 78.94 98 SER A C 1
ATOM 752 O O . SER A 1 98 ? 32.681 15.285 -32.864 1.00 78.94 98 SER A O 1
ATOM 754 N N . LEU A 1 99 ? 33.668 14.193 -31.169 1.00 71.44 99 LEU A N 1
ATOM 755 C C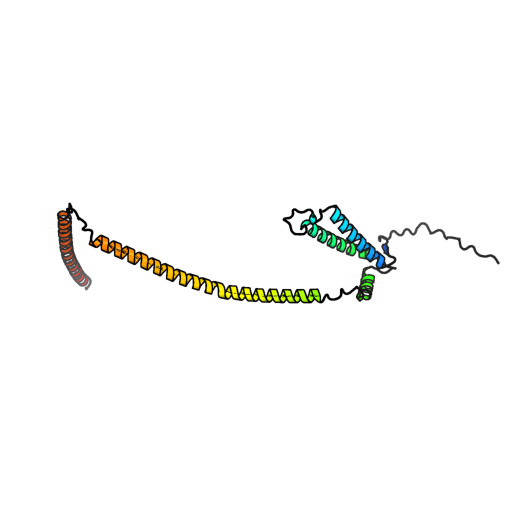A . LEU A 1 99 ? 32.449 13.468 -30.797 1.00 71.44 99 LEU A CA 1
ATOM 756 C C . LEU A 1 99 ? 31.275 14.404 -30.468 1.00 71.44 99 LEU A C 1
ATOM 758 O O . LEU A 1 99 ? 30.162 14.089 -30.854 1.00 71.44 99 LEU A O 1
ATOM 762 N N . GLY A 1 100 ? 31.507 15.564 -29.842 1.00 71.25 100 GLY A N 1
ATOM 763 C CA . GLY A 1 100 ? 30.439 16.531 -29.541 1.00 71.25 100 GLY A CA 1
ATOM 764 C C . GLY A 1 100 ? 29.858 17.225 -30.782 1.00 71.25 100 GLY A C 1
ATOM 765 O O . GLY A 1 100 ? 28.664 17.510 -30.835 1.00 71.25 100 GLY A O 1
ATOM 766 N N . GLU A 1 101 ? 30.674 17.455 -31.815 1.00 68.88 101 GLU A N 1
ATOM 767 C CA . GLU A 1 101 ? 30.213 17.973 -33.114 1.00 68.88 101 GLU A CA 1
ATOM 768 C C . GLU A 1 101 ? 29.494 16.879 -33.912 1.00 68.88 101 GLU A C 1
ATOM 770 O O . GLU A 1 101 ? 28.450 17.125 -34.521 1.00 68.88 101 GLU A O 1
ATOM 775 N N . CYS A 1 102 ? 30.019 15.651 -33.859 1.00 61.16 102 CYS A N 1
ATOM 776 C CA . CYS A 1 102 ? 29.359 14.479 -34.408 1.00 61.16 102 CYS A CA 1
ATOM 777 C C . CYS A 1 102 ? 28.049 14.188 -33.692 1.00 61.16 102 CYS A C 1
ATOM 779 O O . CYS A 1 102 ? 27.116 13.841 -34.380 1.00 61.16 102 CYS A O 1
ATOM 781 N N . GLU A 1 103 ? 27.919 14.357 -32.378 1.00 62.94 103 GLU A N 1
ATOM 782 C CA . GLU A 1 103 ? 26.683 14.071 -31.638 1.00 62.94 103 GLU A CA 1
ATOM 783 C C . GLU A 1 103 ? 25.532 14.979 -32.089 1.00 62.94 103 GLU A C 1
ATOM 785 O O . GLU A 1 103 ? 24.394 14.533 -32.161 1.00 62.94 103 GLU A O 1
ATOM 790 N N . GLY A 1 104 ? 25.813 16.224 -32.488 1.00 59.81 104 GLY A N 1
ATOM 791 C CA . GLY A 1 104 ? 24.818 17.102 -33.112 1.00 59.81 104 GLY A CA 1
ATOM 792 C C . GLY A 1 104 ? 24.375 16.630 -34.504 1.00 59.81 104 GLY A C 1
ATOM 793 O O . GLY A 1 104 ? 23.195 16.719 -34.844 1.00 59.81 104 GLY A O 1
ATOM 794 N N . VAL A 1 105 ? 25.301 16.088 -35.301 1.00 58.38 105 VAL A N 1
ATOM 795 C CA . VAL A 1 105 ? 25.033 15.533 -36.644 1.00 58.38 105 VAL A CA 1
ATOM 796 C C . VAL A 1 105 ? 24.415 14.132 -36.567 1.00 58.38 105 VAL A C 1
ATOM 798 O O . VAL A 1 105 ? 23.548 13.801 -37.369 1.00 58.38 105 VAL A O 1
ATOM 801 N N . LEU A 1 106 ? 24.817 13.339 -35.578 1.00 57.09 106 LEU A N 1
ATOM 802 C CA . LEU A 1 106 ? 24.301 12.021 -35.243 1.00 57.09 106 LEU A CA 1
ATOM 803 C C . LEU A 1 106 ? 22.895 12.186 -34.696 1.00 57.09 106 LEU A C 1
ATOM 805 O O . LEU A 1 106 ? 21.998 11.718 -35.357 1.00 57.09 106 LEU A O 1
ATOM 809 N N . ARG A 1 107 ? 22.623 13.017 -33.684 1.00 54.38 107 ARG A N 1
ATOM 810 C CA . ARG A 1 107 ? 21.239 13.338 -33.275 1.00 54.38 107 ARG A CA 1
ATOM 811 C C . ARG A 1 107 ? 20.387 13.946 -34.393 1.00 54.38 107 ARG A C 1
ATOM 813 O O . ARG A 1 107 ? 19.175 13.755 -34.399 1.00 54.38 107 ARG A O 1
ATOM 820 N N . GLY A 1 108 ? 20.990 14.679 -35.330 1.00 48.75 108 GLY A N 1
ATOM 821 C CA . GLY A 1 108 ? 20.309 15.208 -36.516 1.00 48.75 108 GLY A CA 1
ATOM 822 C C . GLY A 1 108 ? 19.978 14.145 -37.576 1.00 48.75 108 GLY A C 1
ATOM 823 O O . GLY A 1 108 ? 18.937 14.240 -38.220 1.00 48.75 108 GLY A O 1
ATOM 824 N N . GLY A 1 109 ? 20.827 13.125 -37.739 1.00 47.69 109 GLY A N 1
ATOM 825 C CA . GLY A 1 109 ? 20.624 11.974 -38.634 1.00 47.69 109 GLY A CA 1
ATOM 826 C C . GLY A 1 109 ? 19.917 10.775 -37.979 1.00 47.69 109 GLY A C 1
ATOM 827 O O . GLY A 1 109 ? 19.284 9.976 -38.660 1.00 47.69 109 GLY A O 1
ATOM 828 N N . GLU A 1 110 ? 19.955 10.693 -36.653 1.00 45.41 110 GLU A N 1
ATOM 829 C CA . GLU A 1 110 ? 19.354 9.704 -35.748 1.00 45.41 110 GLU A CA 1
ATOM 830 C C . GLU A 1 110 ? 17.998 10.183 -35.207 1.00 45.41 110 GLU A C 1
ATOM 832 O O . GLU A 1 110 ? 17.435 9.570 -34.307 1.00 45.41 110 GLU A O 1
ATOM 837 N N . GLN A 1 111 ? 17.382 11.210 -35.802 1.00 44.16 111 GLN A N 1
ATOM 838 C CA . GLN A 1 111 ? 15.910 11.274 -35.808 1.00 44.16 111 GLN A CA 1
ATOM 839 C C . GLN A 1 111 ? 15.299 10.172 -36.697 1.00 44.16 111 GLN A C 1
ATOM 841 O O . GLN A 1 111 ? 14.087 9.981 -36.696 1.00 44.16 111 GLN A O 1
ATOM 846 N N . GLY A 1 112 ? 16.137 9.421 -37.423 1.00 42.12 112 GLY A N 1
ATOM 847 C CA . GLY A 1 112 ? 15.841 8.076 -37.914 1.00 42.12 112 GLY A CA 1
ATOM 848 C C . GLY A 1 112 ? 16.289 6.955 -36.966 1.00 42.12 112 GLY A C 1
ATOM 849 O O . GLY A 1 112 ? 16.332 5.805 -37.391 1.00 42.12 112 GLY A O 1
ATOM 850 N N . GLY A 1 113 ? 16.662 7.261 -35.716 1.00 45.81 113 GLY A N 1
ATOM 851 C CA . GLY A 1 113 ? 16.783 6.256 -34.666 1.00 45.81 113 GLY A CA 1
ATOM 852 C C . GLY A 1 113 ? 15.418 5.608 -34.513 1.00 45.81 113 GLY A C 1
ATOM 853 O O . GLY A 1 113 ? 14.423 6.320 -34.401 1.00 45.81 113 GLY A O 1
ATOM 854 N N . GLU A 1 114 ? 15.373 4.285 -34.634 1.00 54.28 114 GLU A N 1
ATOM 855 C CA . GLU A 1 114 ? 14.154 3.484 -34.653 1.00 54.28 114 GLU A CA 1
ATOM 856 C C . GLU A 1 114 ? 13.237 3.916 -33.501 1.00 54.28 114 GLU A C 1
ATOM 858 O O . GLU A 1 114 ? 13.439 3.541 -32.348 1.00 54.28 114 GLU A O 1
ATOM 863 N N . ILE A 1 115 ? 12.250 4.768 -33.802 1.00 59.91 115 ILE A N 1
ATOM 864 C CA . ILE A 1 115 ? 11.200 5.111 -32.852 1.00 59.91 115 ILE A CA 1
ATOM 865 C C . ILE A 1 115 ? 10.495 3.789 -32.612 1.00 59.91 115 ILE A C 1
ATOM 867 O O . ILE A 1 115 ? 9.822 3.285 -33.516 1.00 59.91 115 ILE A O 1
ATOM 871 N N . GLU A 1 116 ? 10.697 3.204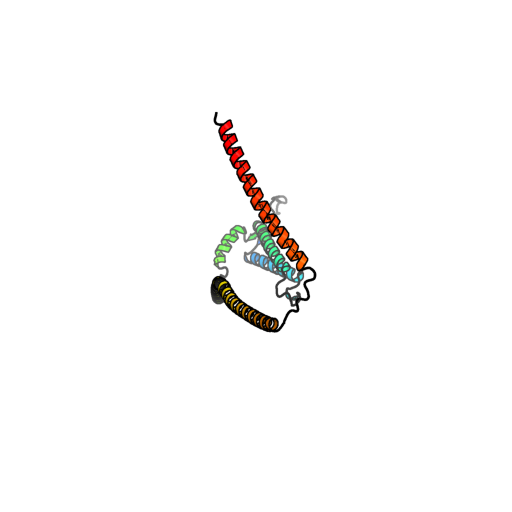 -31.430 1.00 65.75 116 GLU A N 1
ATOM 872 C CA . GLU A 1 116 ? 9.977 2.000 -31.045 1.00 65.75 116 GLU A CA 1
ATOM 873 C C . GLU A 1 116 ? 8.494 2.249 -31.308 1.00 65.75 116 GLU A C 1
ATOM 875 O O . GLU A 1 116 ? 7.900 3.218 -30.819 1.00 65.75 116 GLU A O 1
ATOM 880 N N . ALA A 1 117 ? 7.913 1.420 -32.175 1.00 75.00 117 ALA A N 1
ATOM 881 C CA . ALA A 1 117 ? 6.529 1.589 -32.563 1.00 75.00 117 ALA A CA 1
ATOM 882 C C . ALA A 1 117 ? 5.666 1.522 -31.301 1.00 75.00 117 ALA A C 1
ATOM 884 O O . ALA A 1 117 ? 5.794 0.593 -30.504 1.00 75.00 117 ALA A O 1
ATOM 885 N N . PHE A 1 118 ? 4.786 2.509 -31.124 1.00 75.25 118 PHE A N 1
ATOM 886 C CA . PHE A 1 118 ? 3.920 2.583 -29.955 1.00 75.25 118 PHE A CA 1
ATOM 887 C C . PHE A 1 118 ? 3.114 1.284 -29.814 1.00 75.25 118 PHE A C 1
ATOM 889 O O . PHE A 1 118 ? 2.248 0.979 -30.642 1.00 75.25 118 PHE A O 1
ATOM 896 N N . ASP A 1 119 ? 3.406 0.496 -28.776 1.00 88.56 119 ASP A N 1
ATOM 897 C CA . ASP A 1 119 ? 2.702 -0.758 -28.543 1.00 88.56 119 ASP A CA 1
ATOM 898 C C . ASP A 1 119 ? 1.298 -0.469 -27.999 1.00 88.56 119 ASP A C 1
ATOM 900 O O . ASP A 1 119 ? 1.072 -0.264 -26.803 1.00 88.56 119 ASP A O 1
ATOM 904 N N . ASN A 1 120 ? 0.326 -0.499 -28.908 1.00 92.50 120 ASN A N 1
ATOM 905 C CA . ASN A 1 120 ? -1.088 -0.329 -28.593 1.00 92.50 120 ASN A CA 1
ATOM 906 C C . ASN A 1 120 ? -1.589 -1.347 -27.551 1.00 92.50 120 ASN A C 1
ATOM 908 O O . ASN A 1 120 ? -2.516 -1.043 -26.800 1.00 92.50 120 ASN A O 1
ATOM 912 N N . LYS A 1 121 ? -0.988 -2.546 -27.467 1.00 92.94 121 LYS A N 1
ATOM 913 C CA . LYS A 1 121 ? -1.366 -3.561 -26.470 1.00 92.94 121 LYS A CA 1
ATOM 914 C C . LYS A 1 121 ? -0.874 -3.176 -25.083 1.00 92.94 121 LYS A C 1
ATOM 916 O O . LYS A 1 121 ? -1.624 -3.316 -24.115 1.00 92.94 121 LYS A O 1
ATOM 921 N N . LEU A 1 122 ? 0.362 -2.687 -24.983 1.00 93.19 122 LEU A N 1
ATOM 922 C CA . LEU A 1 122 ? 0.906 -2.186 -23.725 1.00 93.19 122 LEU A CA 1
ATOM 923 C C . LEU A 1 122 ? 0.123 -0.958 -23.257 1.00 93.19 122 LEU A C 1
ATOM 925 O O . LEU A 1 122 ? -0.289 -0.909 -22.101 1.00 93.19 122 LEU A O 1
ATOM 929 N N . ALA A 1 123 ? -0.184 -0.029 -24.163 1.00 92.81 123 ALA A N 1
ATOM 930 C CA . ALA A 1 123 ? -1.011 1.135 -23.862 1.00 92.81 123 ALA A CA 1
ATOM 931 C C . ALA A 1 123 ? -2.409 0.743 -23.359 1.00 92.81 123 ALA A C 1
ATOM 933 O O . ALA A 1 123 ? -2.844 1.231 -22.316 1.00 92.81 123 ALA A O 1
ATOM 934 N N . ALA A 1 124 ? -3.086 -0.197 -24.028 1.00 95.94 124 ALA A N 1
ATOM 935 C CA . ALA A 1 124 ? -4.379 -0.710 -23.575 1.00 95.94 124 ALA A CA 1
ATOM 936 C C . ALA A 1 124 ? -4.290 -1.361 -22.183 1.00 95.94 124 ALA A C 1
ATOM 938 O O . ALA A 1 124 ? -5.183 -1.183 -21.355 1.00 95.94 124 ALA A O 1
ATOM 939 N N . ARG A 1 125 ? -3.195 -2.077 -21.891 1.00 97.12 125 ARG A N 1
ATOM 940 C CA . ARG A 1 125 ? -2.963 -2.682 -20.573 1.00 97.12 125 ARG A CA 1
ATOM 941 C C . ARG A 1 125 ? -2.723 -1.633 -19.489 1.00 97.12 125 ARG A C 1
ATOM 943 O O . ARG A 1 125 ? -3.277 -1.771 -18.404 1.00 97.12 125 ARG A O 1
ATOM 950 N N . VAL A 1 126 ? -1.938 -0.595 -19.773 1.00 97.31 126 VAL A N 1
ATOM 951 C CA . VAL A 1 126 ? -1.708 0.524 -18.845 1.00 97.31 126 VAL A CA 1
ATOM 952 C C . VAL A 1 126 ? -3.023 1.238 -18.535 1.00 97.31 126 VAL A C 1
ATOM 954 O O . VAL A 1 126 ? -3.322 1.472 -17.368 1.00 97.31 126 VAL A O 1
ATOM 957 N N . GLN A 1 127 ? -3.848 1.498 -19.551 1.00 97.12 127 GLN A N 1
ATOM 958 C CA . GLN A 1 127 ? -5.176 2.092 -19.367 1.00 97.12 127 GLN A CA 1
ATOM 959 C C . GLN A 1 127 ? -6.089 1.201 -18.511 1.00 97.12 127 GLN A C 1
ATOM 961 O O . GLN A 1 127 ? -6.715 1.679 -17.568 1.00 97.12 127 GLN A O 1
ATOM 966 N N . ALA A 1 128 ? -6.114 -0.110 -18.773 1.00 98.00 128 ALA A N 1
ATOM 967 C CA . ALA A 1 128 ? -6.891 -1.058 -17.976 1.00 98.00 128 ALA A CA 1
ATOM 968 C C . ALA A 1 128 ? -6.422 -1.125 -16.511 1.00 98.00 128 ALA A C 1
ATOM 970 O O . ALA A 1 128 ? -7.252 -1.165 -15.604 1.00 98.00 128 ALA A O 1
ATOM 971 N N . LEU A 1 129 ? -5.107 -1.110 -16.267 1.00 98.06 129 LEU A N 1
ATOM 972 C CA . LEU A 1 129 ? -4.538 -1.078 -14.916 1.00 98.06 129 LEU A CA 1
ATOM 973 C C . LEU A 1 129 ? -4.854 0.238 -14.196 1.00 98.06 129 LEU A C 1
ATOM 975 O O . LEU A 1 129 ? -5.202 0.199 -13.019 1.00 98.06 129 LEU A O 1
ATOM 979 N N . SER A 1 130 ? -4.804 1.379 -14.890 1.00 97.94 130 SER A N 1
ATOM 980 C CA . SER A 1 130 ? -5.207 2.676 -14.323 1.00 97.94 130 SER A CA 1
ATOM 981 C C . SER A 1 130 ? -6.667 2.652 -13.878 1.00 97.94 130 SER A C 1
ATOM 983 O O . SER A 1 130 ? -6.968 2.964 -12.728 1.00 97.94 130 SER A O 1
ATOM 985 N N . ALA A 1 131 ? -7.565 2.164 -14.739 1.00 98.25 131 ALA A N 1
ATOM 986 C CA . ALA A 1 131 ? -8.981 2.029 -14.409 1.00 98.25 131 ALA A CA 1
ATOM 987 C C . ALA A 1 131 ? -9.213 1.092 -13.206 1.00 98.25 131 ALA A C 1
ATOM 989 O O . ALA A 1 131 ? -10.050 1.372 -12.345 1.00 98.25 131 ALA A O 1
ATOM 990 N N . GLN A 1 132 ? -8.451 -0.005 -13.101 1.00 98.44 132 GLN A N 1
ATOM 991 C CA . GLN A 1 132 ? -8.509 -0.891 -11.934 1.00 98.44 132 GLN A CA 1
ATOM 992 C C . GLN A 1 132 ? -8.052 -0.181 -10.657 1.00 98.44 132 GLN A C 1
ATOM 994 O O . GLN A 1 132 ? -8.753 -0.255 -9.645 1.00 98.44 132 GLN A O 1
ATOM 999 N N . ILE A 1 133 ? -6.932 0.545 -10.701 1.00 98.19 133 ILE A N 1
ATOM 1000 C CA . ILE A 1 133 ? -6.423 1.324 -9.564 1.00 98.19 133 ILE A CA 1
ATOM 1001 C C . ILE A 1 133 ? -7.465 2.346 -9.104 1.00 98.19 133 ILE A C 1
ATOM 1003 O O . ILE A 1 133 ? -7.740 2.444 -7.907 1.00 98.19 133 ILE A O 1
ATOM 1007 N N . GLU A 1 134 ? -8.088 3.069 -10.029 1.00 98.25 134 GLU A N 1
ATOM 1008 C CA . GLU A 1 134 ? -9.138 4.045 -9.724 1.00 98.25 134 GLU A CA 1
ATOM 1009 C C . GLU A 1 134 ? -10.355 3.374 -9.074 1.00 98.25 134 GLU A C 1
ATOM 1011 O O . GLU A 1 134 ? -10.832 3.827 -8.029 1.00 98.25 134 GLU A O 1
ATOM 1016 N N . SER A 1 135 ? -10.803 2.238 -9.620 1.00 98.31 135 SER A N 1
ATOM 1017 C CA . SER A 1 135 ? -11.927 1.476 -9.064 1.00 98.31 135 SER A CA 1
ATOM 1018 C C . SER A 1 135 ? -11.648 0.980 -7.641 1.00 98.31 135 SER A C 1
ATOM 1020 O O . SER A 1 135 ? -12.499 1.101 -6.757 1.00 98.31 135 SER A O 1
ATOM 1022 N N . HIS A 1 136 ? -10.435 0.480 -7.382 1.00 98.38 136 HIS A N 1
ATOM 1023 C CA . HIS A 1 136 ? -10.024 0.006 -6.065 1.00 98.38 136 HIS A CA 1
ATOM 1024 C C . HIS A 1 136 ? -9.822 1.155 -5.083 1.00 98.38 136 HIS A C 1
ATOM 1026 O O . HIS A 1 136 ? -10.173 1.025 -3.912 1.00 98.38 136 HIS A O 1
ATOM 1032 N N . THR A 1 137 ? -9.329 2.299 -5.552 1.00 98.00 137 THR A N 1
ATOM 1033 C CA . THR A 1 137 ? -9.201 3.509 -4.734 1.00 98.00 137 THR A CA 1
ATOM 1034 C C . THR A 1 137 ? -10.577 4.002 -4.288 1.00 98.00 137 THR A C 1
ATOM 1036 O O . THR A 1 137 ? -10.773 4.301 -3.108 1.00 98.00 137 THR A O 1
ATOM 1039 N N . LEU A 1 138 ? -11.561 4.003 -5.193 1.00 98.19 138 LEU A N 1
ATOM 1040 C CA . LEU A 1 138 ? -12.946 4.345 -4.873 1.00 98.19 138 LEU A CA 1
ATOM 1041 C C . LEU A 1 138 ? -13.579 3.323 -3.917 1.00 98.19 138 LEU A C 1
ATOM 1043 O O . LEU A 1 138 ? -14.218 3.710 -2.937 1.00 98.19 138 LEU A O 1
ATOM 1047 N N . ALA A 1 139 ? -13.366 2.024 -4.147 1.00 97.81 139 ALA A N 1
ATOM 1048 C CA . ALA A 1 139 ? -13.850 0.967 -3.261 1.00 97.81 139 ALA A CA 1
ATOM 1049 C C . ALA A 1 139 ? -13.256 1.084 -1.848 1.00 97.81 139 ALA A C 1
ATOM 1051 O O . ALA A 1 139 ? -13.987 0.984 -0.863 1.00 97.81 139 ALA A O 1
ATOM 1052 N N . LEU A 1 140 ? -11.954 1.362 -1.732 1.00 98.19 140 LEU A N 1
ATOM 1053 C CA . LEU A 1 140 ? -11.283 1.557 -0.449 1.00 98.19 140 LEU A CA 1
ATOM 1054 C C . LEU A 1 140 ? -11.788 2.810 0.271 1.00 98.19 140 LEU A C 1
ATOM 1056 O O . LEU A 1 140 ? -11.999 2.770 1.483 1.00 98.19 140 LEU A O 1
ATOM 1060 N N . ALA A 1 141 ? -12.007 3.912 -0.451 1.00 98.00 141 ALA A N 1
ATOM 1061 C CA . ALA A 1 141 ? -12.578 5.128 0.122 1.00 98.00 141 ALA A CA 1
ATOM 1062 C C . ALA A 1 141 ? -13.989 4.876 0.677 1.00 98.00 141 ALA A C 1
ATOM 1064 O O . ALA A 1 141 ? -14.282 5.249 1.815 1.00 98.00 141 ALA A O 1
ATOM 1065 N N . ASN A 1 142 ? -14.832 4.168 -0.081 1.00 97.56 142 ASN A N 1
ATOM 1066 C CA . ASN A 1 142 ? -16.165 3.767 0.367 1.00 97.56 142 ASN A CA 1
ATOM 1067 C C . ASN A 1 142 ? -16.108 2.834 1.580 1.00 97.56 142 ASN A C 1
ATOM 1069 O O . ASN A 1 142 ? -16.851 3.037 2.539 1.00 97.56 142 ASN A O 1
ATOM 1073 N N . LEU A 1 143 ? -15.197 1.856 1.580 1.00 97.81 143 LEU A N 1
ATOM 1074 C CA . LEU A 1 143 ? -15.016 0.944 2.706 1.00 97.81 143 LEU A CA 1
ATOM 1075 C C . LEU A 1 143 ? -14.582 1.704 3.965 1.00 97.81 143 LEU A C 1
ATOM 1077 O O . LEU A 1 143 ? -15.174 1.521 5.020 1.00 97.81 143 LEU A O 1
ATOM 1081 N N . ARG A 1 144 ? -13.608 2.614 3.862 1.00 96.62 144 ARG A N 1
ATOM 1082 C CA . ARG A 1 144 ? -13.157 3.441 4.995 1.00 96.62 144 ARG A CA 1
ATOM 1083 C C . ARG A 1 144 ? -14.259 4.340 5.545 1.00 96.62 144 ARG A C 1
ATOM 1085 O O . ARG A 1 144 ? -14.292 4.581 6.747 1.00 96.62 144 ARG A O 1
ATOM 1092 N N . ARG A 1 145 ? -15.151 4.830 4.681 1.00 96.94 145 ARG A N 1
ATOM 1093 C CA . ARG A 1 145 ? -16.279 5.675 5.081 1.00 96.94 145 ARG A CA 1
ATOM 1094 C C . ARG A 1 145 ? -17.396 4.880 5.760 1.00 96.94 145 ARG A C 1
ATOM 1096 O O . ARG A 1 145 ? -17.926 5.340 6.765 1.00 96.94 145 ARG A O 1
ATOM 1103 N N . ASN A 1 146 ? -17.752 3.716 5.219 1.00 96.50 146 ASN A N 1
ATOM 1104 C CA . ASN A 1 146 ? -18.965 2.996 5.615 1.00 96.50 146 ASN A CA 1
ATOM 1105 C C . ASN A 1 146 ? -18.698 1.849 6.604 1.00 96.50 146 ASN A C 1
ATOM 1107 O O . ASN A 1 146 ? -19.495 1.639 7.516 1.00 96.50 146 ASN A O 1
ATOM 1111 N N . ALA A 1 147 ? -17.576 1.132 6.473 1.00 96.94 147 ALA A N 1
ATOM 1112 C CA . ALA A 1 147 ? -17.304 -0.067 7.271 1.00 96.94 147 ALA A CA 1
ATOM 1113 C C . ALA A 1 147 ? -17.202 0.188 8.783 1.00 96.94 147 ALA A C 1
ATOM 1115 O O . ALA A 1 147 ? -17.734 -0.634 9.533 1.00 96.94 147 ALA A O 1
ATOM 1116 N N . PRO A 1 148 ? -16.582 1.285 9.274 1.00 97.31 148 PRO A N 1
ATOM 1117 C CA . PRO A 1 148 ? -16.537 1.547 10.711 1.00 97.31 148 PRO A CA 1
ATOM 1118 C C . PRO A 1 148 ? -17.933 1.748 11.305 1.00 97.31 148 PRO A C 1
ATOM 1120 O O . PRO A 1 148 ? -18.246 1.154 12.331 1.00 97.31 148 PRO A O 1
ATOM 1123 N N . GLY A 1 149 ? -18.786 2.530 10.632 1.00 96.44 149 GLY A N 1
ATOM 1124 C CA . GLY A 1 149 ? -20.159 2.782 11.074 1.00 96.44 149 GLY A CA 1
ATOM 1125 C C . GLY A 1 149 ? -21.009 1.516 11.043 1.00 96.44 149 GLY A C 1
ATOM 1126 O O . GLY A 1 149 ? -21.628 1.164 12.039 1.00 96.44 149 GLY A O 1
ATOM 1127 N N . GLU A 1 150 ? -20.975 0.774 9.935 1.00 96.62 150 GLU A N 1
ATOM 1128 C CA . GLU A 1 150 ? -21.732 -0.473 9.800 1.00 96.62 150 GLU A CA 1
ATOM 1129 C C . GLU A 1 150 ? -21.300 -1.532 10.829 1.00 96.62 150 GLU A C 1
ATOM 1131 O O . GLU A 1 150 ? -22.138 -2.221 11.409 1.00 96.62 150 GLU A O 1
ATOM 1136 N N . THR A 1 151 ? -19.996 -1.652 11.093 1.00 97.38 151 THR A N 1
ATOM 1137 C CA . THR A 1 151 ? -19.472 -2.597 12.092 1.00 97.38 151 THR A CA 1
ATOM 1138 C C . THR A 1 151 ? -19.852 -2.176 13.509 1.00 97.38 151 THR A C 1
ATOM 1140 O O . THR A 1 151 ? -20.254 -3.025 14.302 1.00 97.38 151 THR A O 1
ATOM 1143 N N . ALA A 1 152 ? -19.767 -0.881 13.826 1.00 97.75 152 ALA A N 1
ATOM 1144 C CA . ALA A 1 152 ? -20.171 -0.354 15.125 1.00 97.75 152 ALA A CA 1
ATOM 1145 C C . ALA A 1 152 ? -21.668 -0.571 15.388 1.00 97.75 152 ALA A C 1
ATOM 1147 O O . ALA A 1 152 ? -22.034 -1.006 16.475 1.00 97.75 152 ALA A O 1
ATOM 1148 N N . GLU A 1 153 ? -22.522 -0.348 14.387 1.00 97.31 153 GLU A N 1
ATOM 1149 C CA . GLU A 1 153 ? -23.963 -0.601 14.484 1.00 97.31 153 GLU A CA 1
ATOM 1150 C C . GLU A 1 153 ? -24.269 -2.086 14.704 1.00 97.31 153 GLU A C 1
ATOM 1152 O O . GLU A 1 153 ? -25.008 -2.433 15.625 1.00 97.31 153 GLU A O 1
ATOM 1157 N N . LYS A 1 154 ? -23.640 -2.984 13.931 1.00 97.44 154 LYS A N 1
ATOM 1158 C CA . LYS A 1 154 ? -23.767 -4.438 14.140 1.00 97.44 154 LYS A CA 1
ATOM 1159 C C . LYS A 1 154 ? -23.324 -4.849 15.542 1.00 97.44 154 LYS A C 1
ATOM 1161 O O . LYS A 1 154 ? -23.991 -5.654 16.187 1.00 97.44 154 LYS A O 1
ATOM 1166 N N . TYR A 1 155 ? -22.215 -4.290 16.022 1.00 97.94 155 TYR A N 1
ATOM 1167 C CA . TYR A 1 155 ? -21.726 -4.567 17.366 1.00 97.94 155 TYR A CA 1
ATOM 1168 C C . TYR A 1 155 ? -22.692 -4.054 18.436 1.00 97.94 155 TYR A C 1
ATOM 1170 O O . TYR A 1 155 ? -22.992 -4.788 19.372 1.00 97.94 155 TYR A O 1
ATOM 1178 N N . ARG A 1 156 ? -23.224 -2.836 18.278 1.00 97.62 156 ARG A N 1
ATOM 1179 C CA . ARG A 1 156 ? -24.194 -2.247 19.208 1.00 97.62 156 ARG A CA 1
ATOM 1180 C C . ARG A 1 156 ? -25.451 -3.104 19.316 1.00 97.62 156 ARG A C 1
ATOM 1182 O O . ARG A 1 156 ? -25.840 -3.440 20.426 1.00 97.62 156 ARG A O 1
ATOM 1189 N N . VAL A 1 157 ? -26.032 -3.509 18.186 1.00 97.94 157 VAL A N 1
ATOM 1190 C CA . VAL A 1 157 ? -27.233 -4.361 18.164 1.00 97.94 157 VAL A CA 1
ATOM 1191 C C . VAL A 1 157 ? -26.974 -5.692 18.871 1.00 97.94 157 VAL A C 1
ATOM 1193 O O . VAL A 1 157 ? -27.755 -6.099 19.726 1.00 97.94 157 VAL A O 1
ATOM 1196 N N . ASN A 1 158 ? -25.855 -6.351 18.567 1.00 97.56 158 ASN A N 1
ATOM 1197 C CA . ASN A 1 158 ? -25.509 -7.617 19.214 1.00 97.56 158 ASN A CA 1
ATOM 1198 C C . ASN A 1 158 ? -25.248 -7.443 20.719 1.00 97.56 158 ASN A C 1
ATOM 1200 O O . ASN A 1 158 ? -25.606 -8.306 21.515 1.00 97.56 158 ASN A O 1
ATOM 1204 N N . PHE A 1 159 ? -24.627 -6.331 21.115 1.00 97.75 159 PHE A N 1
ATOM 1205 C CA . PHE A 1 159 ? -24.357 -6.016 22.514 1.00 97.75 159 PHE A CA 1
ATOM 1206 C C . PHE A 1 159 ? -25.645 -5.741 23.297 1.00 97.75 159 PHE A C 1
ATOM 1208 O O . PHE A 1 159 ? -25.794 -6.234 24.411 1.00 97.75 159 PHE A O 1
ATOM 1215 N N . GLU A 1 160 ? -26.588 -4.996 22.717 1.00 97.44 160 GLU A N 1
ATOM 1216 C CA . GLU A 1 160 ? -27.910 -4.753 23.306 1.00 97.44 160 GLU A CA 1
ATOM 1217 C C . GLU A 1 160 ? -28.675 -6.067 23.504 1.00 97.44 160 GLU A C 1
ATOM 1219 O O . GLU A 1 160 ? -29.173 -6.321 24.598 1.00 97.44 160 GLU A O 1
ATOM 1224 N N . GLN A 1 161 ? -28.672 -6.953 22.504 1.00 97.25 161 GLN A N 1
ATOM 1225 C CA . GLN A 1 161 ? -29.294 -8.277 22.611 1.00 97.25 161 GLN A CA 1
ATOM 1226 C C . GLN A 1 161 ? -28.661 -9.138 23.711 1.00 97.25 161 GLN A C 1
ATOM 1228 O O . GLN A 1 161 ? -29.376 -9.700 24.541 1.00 97.25 161 GLN A O 1
ATOM 1233 N N . ALA A 1 162 ? -27.328 -9.210 23.759 1.00 97.25 162 ALA A N 1
AT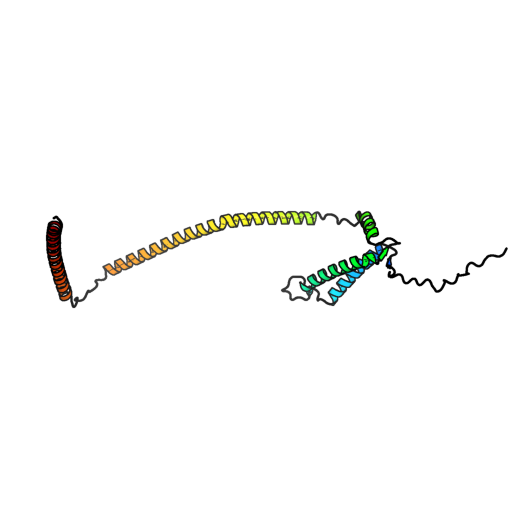OM 1234 C CA . ALA A 1 162 ? -26.617 -9.961 24.793 1.00 97.25 162 ALA A CA 1
ATOM 1235 C C . ALA A 1 162 ? -26.885 -9.392 26.196 1.00 97.25 162 ALA A C 1
ATOM 1237 O O . ALA A 1 162 ? -27.107 -10.141 27.147 1.00 97.25 162 ALA A O 1
ATOM 1238 N N . ARG A 1 163 ? -26.930 -8.061 26.323 1.00 97.19 163 ARG A N 1
ATOM 1239 C CA . ARG A 1 163 ? -27.249 -7.387 27.582 1.00 97.19 163 ARG A CA 1
ATOM 1240 C C . ARG A 1 163 ? -28.665 -7.718 28.051 1.00 97.19 163 ARG A C 1
ATOM 1242 O O . ARG A 1 163 ? -28.846 -8.030 29.224 1.00 97.19 163 ARG A O 1
ATOM 1249 N N . GLU A 1 164 ? -29.655 -7.672 27.162 1.00 97.25 164 GLU A N 1
ATOM 1250 C CA . GLU A 1 164 ? -31.031 -8.054 27.498 1.00 97.25 164 GLU A CA 1
ATOM 1251 C C . GLU A 1 164 ? -31.130 -9.524 27.925 1.00 97.25 164 GLU A C 1
ATOM 1253 O O . GLU A 1 164 ? -31.856 -9.852 28.862 1.00 97.25 164 GLU A O 1
ATOM 1258 N N . GLU A 1 165 ? -30.405 -10.427 27.261 1.00 97.12 165 GLU A N 1
ATOM 1259 C CA . GLU A 1 165 ? -30.335 -11.840 27.648 1.00 97.12 165 GLU A CA 1
ATOM 1260 C C . GLU A 1 165 ? -29.738 -12.038 29.042 1.00 97.12 165 GLU A C 1
ATOM 1262 O O . GLU A 1 165 ? -30.268 -12.823 29.835 1.00 97.12 165 GLU A O 1
ATOM 1267 N N . ASP A 1 166 ? -28.667 -11.316 29.359 1.00 96.38 166 ASP A N 1
ATOM 1268 C CA . ASP A 1 166 ? -28.025 -11.367 30.667 1.00 96.38 166 ASP A CA 1
ATOM 1269 C C . ASP A 1 166 ? -28.917 -10.770 31.761 1.00 96.38 166 ASP A C 1
ATOM 1271 O O . ASP A 1 166 ? -29.074 -11.383 32.819 1.00 96.38 166 ASP A O 1
ATOM 1275 N N . GLU A 1 167 ? -29.570 -9.632 31.503 1.00 96.81 167 GLU A N 1
ATOM 1276 C CA . GLU A 1 167 ? -30.545 -9.028 32.420 1.00 96.81 167 GLU A CA 1
ATOM 1277 C C . GLU A 1 167 ? -31.720 -9.981 32.689 1.00 96.81 167 GLU A C 1
ATOM 1279 O O . GLU A 1 167 ? -32.093 -10.181 33.849 1.00 96.81 167 GLU A O 1
ATOM 1284 N N . ARG A 1 168 ? -32.251 -10.647 31.650 1.00 96.69 168 ARG A N 1
ATOM 1285 C CA . ARG A 1 168 ? -33.276 -11.694 31.805 1.00 96.69 168 ARG A CA 1
ATOM 1286 C C . ARG A 1 168 ? -32.774 -12.846 32.675 1.00 96.69 168 ARG A C 1
ATOM 1288 O O . ARG A 1 168 ? -33.463 -13.243 33.614 1.00 96.69 168 ARG A O 1
ATOM 1295 N N . ARG A 1 169 ? -31.559 -13.347 32.427 1.00 95.88 169 ARG A N 1
ATOM 1296 C CA . ARG A 1 169 ? -30.970 -14.450 33.203 1.00 95.88 169 ARG A CA 1
ATOM 1297 C C . ARG A 1 169 ? -30.780 -14.075 34.674 1.00 95.88 169 ARG A C 1
ATOM 1299 O O . ARG A 1 169 ? -31.089 -14.878 35.553 1.00 95.88 169 ARG A O 1
ATOM 1306 N N . VAL A 1 170 ? -30.301 -12.865 34.956 1.00 95.44 170 VAL A N 1
ATOM 1307 C CA . VAL A 1 170 ? -30.138 -12.363 36.329 1.00 95.44 170 VAL A CA 1
ATOM 1308 C C . VAL A 1 170 ? -31.493 -12.204 37.016 1.00 95.44 170 VAL A C 1
ATOM 1310 O O . VAL A 1 170 ? -31.630 -12.619 38.166 1.00 95.44 170 VAL A O 1
ATOM 1313 N N . ALA A 1 171 ? -32.504 -11.669 36.326 1.00 95.75 171 ALA A N 1
ATOM 1314 C CA . ALA A 1 171 ? -33.852 -11.534 36.873 1.00 95.75 171 ALA A CA 1
ATOM 1315 C C . ALA A 1 171 ? -34.471 -12.899 37.219 1.00 95.75 171 ALA A C 1
ATOM 1317 O O . ALA A 1 171 ? -35.031 -13.063 38.302 1.00 95.75 171 ALA A O 1
ATOM 1318 N N . GLU A 1 172 ? -34.314 -13.901 36.350 1.00 95.06 172 GLU A N 1
ATOM 1319 C CA . GLU A 1 172 ? -34.770 -15.270 36.609 1.00 95.06 172 GLU A CA 1
ATOM 1320 C C . GLU A 1 172 ? -34.058 -15.909 37.807 1.00 95.06 172 GLU A C 1
ATOM 1322 O O . GLU A 1 172 ? -34.704 -16.526 38.656 1.00 95.06 172 GLU A O 1
ATOM 1327 N N . LEU A 1 173 ? -32.730 -15.771 37.896 1.00 94.81 173 LEU A N 1
ATOM 1328 C CA . LEU A 1 173 ? -31.954 -16.282 39.029 1.00 94.81 173 LEU A CA 1
ATOM 1329 C C . LEU A 1 173 ? -32.325 -15.569 40.332 1.00 94.81 173 LEU A C 1
ATOM 1331 O O . LEU A 1 173 ? -32.488 -16.227 41.357 1.00 94.81 173 LEU A O 1
ATOM 1335 N N . GLY A 1 174 ? -32.506 -14.248 40.290 1.00 93.62 174 GLY A N 1
ATOM 1336 C CA . GLY A 1 174 ? -32.945 -13.446 41.430 1.00 93.62 174 GLY A CA 1
ATOM 1337 C C . GLY A 1 174 ? -34.348 -13.824 41.902 1.00 93.62 174 GLY A C 1
ATOM 1338 O O . GLY A 1 174 ? -34.566 -13.976 43.102 1.00 93.62 174 GLY A O 1
ATOM 1339 N N . ALA A 1 175 ? -35.283 -14.056 40.976 1.00 92.94 175 ALA A N 1
ATOM 1340 C CA . ALA A 1 175 ? -36.629 -14.526 41.296 1.00 92.94 175 ALA A CA 1
ATOM 1341 C C . ALA A 1 175 ? -36.605 -15.912 41.956 1.00 92.94 175 ALA A C 1
ATOM 1343 O O . ALA A 1 175 ? -37.237 -16.106 42.992 1.00 92.94 175 ALA A O 1
ATOM 1344 N N . LYS A 1 176 ? -35.820 -16.855 41.413 1.00 91.88 176 LYS A N 1
ATOM 1345 C CA . LYS A 1 176 ? -35.622 -18.182 42.022 1.00 91.88 176 LYS A CA 1
ATOM 1346 C C . LYS A 1 176 ? -34.997 -18.079 43.413 1.00 91.88 176 LYS A C 1
ATOM 1348 O O . LYS A 1 176 ? -35.481 -18.718 44.337 1.00 91.88 176 LYS A O 1
ATOM 1353 N N . ALA A 1 177 ? -33.970 -17.244 43.583 1.00 90.75 177 ALA A N 1
ATOM 1354 C CA . ALA A 1 177 ? -33.325 -17.026 44.876 1.00 90.75 177 ALA A CA 1
ATOM 1355 C C . ALA A 1 177 ? -34.280 -16.408 45.911 1.00 90.75 177 ALA A C 1
ATOM 1357 O O . ALA A 1 177 ? -34.205 -16.753 47.089 1.00 90.75 177 ALA A O 1
ATOM 1358 N N . LEU A 1 178 ? -35.185 -15.520 45.485 1.00 88.06 178 LEU A N 1
ATOM 1359 C CA . LEU A 1 178 ? -36.199 -14.929 46.355 1.00 88.06 178 LEU A CA 1
ATOM 1360 C C . LEU A 1 178 ? -37.263 -15.951 46.771 1.00 88.06 178 LEU A C 1
ATOM 1362 O O . LEU A 1 178 ? -37.629 -15.983 47.941 1.00 88.06 178 LEU A O 1
ATOM 1366 N N . GLU A 1 179 ? -37.740 -16.788 45.848 1.00 87.31 179 GLU A N 1
ATOM 1367 C CA . GLU A 1 179 ? -38.657 -17.895 46.164 1.00 87.31 179 GLU A CA 1
ATOM 1368 C C . GLU A 1 179 ? -38.011 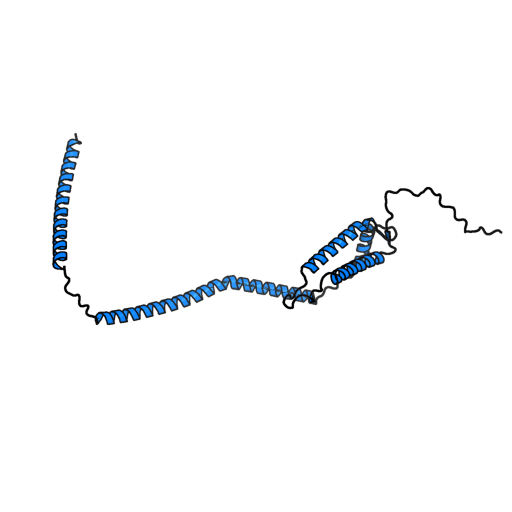-18.893 47.137 1.00 87.31 179 GLU A C 1
ATOM 1370 O O . GLU A 1 179 ? -38.582 -19.213 48.180 1.00 87.31 179 GLU A O 1
ATOM 1375 N N . ASP A 1 180 ? -36.765 -19.286 46.870 1.00 87.19 180 ASP A N 1
ATOM 1376 C CA . ASP A 1 180 ? -35.948 -20.098 47.771 1.00 87.19 180 ASP A CA 1
ATOM 1377 C C . ASP A 1 180 ? -35.800 -19.459 49.162 1.00 87.19 180 ASP A C 1
ATOM 1379 O O . ASP A 1 180 ? -35.863 -20.149 50.178 1.00 87.19 180 ASP A O 1
ATOM 1383 N N . ALA A 1 181 ? -35.584 -18.141 49.226 1.00 83.88 181 ALA A N 1
ATOM 1384 C CA . ALA A 1 181 ? -35.449 -17.405 50.480 1.00 83.88 181 ALA A CA 1
ATOM 1385 C C . ALA A 1 181 ? -36.781 -17.278 51.233 1.00 83.88 181 ALA A C 1
ATOM 1387 O O . ALA A 1 181 ? -36.786 -17.391 52.455 1.00 83.88 181 ALA A O 1
ATOM 1388 N N . ARG A 1 182 ? -37.914 -17.106 50.536 1.00 80.38 182 ARG A N 1
ATOM 1389 C CA . ARG A 1 182 ? -39.255 -17.101 51.152 1.00 80.38 182 ARG A CA 1
ATOM 1390 C C . ARG A 1 182 ? -39.564 -18.419 51.861 1.00 80.38 182 ARG A C 1
ATOM 1392 O O . ARG A 1 182 ? -40.233 -18.403 52.889 1.00 80.38 182 ARG A O 1
ATOM 1399 N N . GLY A 1 183 ? -39.066 -19.538 51.334 1.00 72.56 183 GLY A N 1
ATOM 1400 C CA . GLY A 1 183 ? -39.189 -20.858 51.958 1.00 72.56 183 GLY A CA 1
ATOM 1401 C C . GLY A 1 183 ? -38.174 -21.143 53.072 1.00 72.56 183 GLY A C 1
ATOM 1402 O O . GLY A 1 183 ? -38.326 -22.129 53.791 1.00 72.56 183 GLY A O 1
ATOM 1403 N N . ARG A 1 184 ? -37.137 -20.310 53.236 1.00 71.12 184 ARG A N 1
ATOM 1404 C CA . ARG A 1 184 ? -36.092 -20.486 54.254 1.00 71.12 184 ARG A CA 1
ATOM 1405 C C . ARG A 1 184 ? -36.369 -19.586 55.452 1.00 71.12 184 ARG A C 1
ATOM 1407 O O . ARG A 1 184 ? -36.097 -18.390 55.435 1.00 71.12 184 ARG A O 1
ATOM 1414 N N . GLN A 1 185 ? -36.856 -20.186 56.531 1.00 63.41 185 GLN A N 1
ATOM 1415 C CA . GLN A 1 185 ? -36.906 -19.529 57.829 1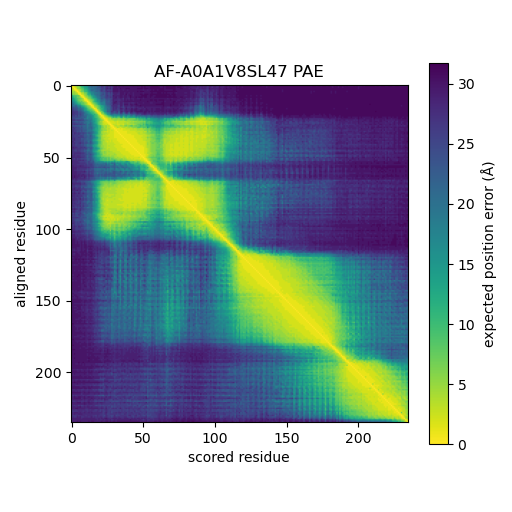.00 63.41 185 GLN A CA 1
ATOM 1416 C C . GLN A 1 185 ? -35.484 -19.493 58.408 1.00 63.41 185 GLN A C 1
ATOM 1418 O O . GLN A 1 185 ? -34.923 -20.529 58.759 1.00 63.41 185 GLN A O 1
ATOM 1423 N N . LEU A 1 186 ? -34.872 -18.307 58.455 1.00 69.31 186 LEU A N 1
ATOM 1424 C CA . LEU A 1 186 ? -33.624 -18.110 59.188 1.00 69.31 186 LEU A CA 1
ATOM 1425 C C . LEU A 1 186 ? -33.941 -18.175 60.679 1.00 69.31 186 LEU A C 1
ATOM 1427 O O . LEU A 1 186 ? -34.568 -17.266 61.225 1.00 69.31 186 LEU A O 1
ATOM 1431 N N . GLU A 1 187 ? -33.502 -19.248 61.331 1.00 68.62 187 GLU A N 1
ATOM 1432 C CA . GLU A 1 187 ? -33.431 -19.298 62.785 1.00 68.62 187 GLU A CA 1
ATOM 1433 C C . GLU A 1 187 ? -32.340 -18.329 63.233 1.00 68.62 187 GLU A C 1
ATOM 1435 O O . GLU A 1 187 ? -31.163 -18.664 63.365 1.00 68.62 187 GLU A O 1
ATOM 1440 N N . LEU A 1 188 ? -32.738 -17.072 63.411 1.00 70.19 188 LEU A N 1
ATOM 1441 C CA . LEU A 1 188 ? -31.991 -16.143 64.234 1.00 70.19 188 LEU A CA 1
ATOM 1442 C C . LEU A 1 188 ? -32.025 -16.742 65.640 1.00 70.19 188 LEU A C 1
ATOM 1444 O O . LEU A 1 188 ? -33.055 -16.696 66.311 1.00 70.19 188 LEU A O 1
ATOM 1448 N N . GLY A 1 189 ? -30.927 -17.387 66.035 1.00 76.38 189 GLY A N 1
ATOM 1449 C CA . GLY A 1 189 ? -30.745 -17.858 67.401 1.00 76.38 189 GLY A CA 1
ATOM 1450 C C . GLY A 1 189 ? -30.900 -16.712 68.403 1.00 76.38 189 GLY A C 1
ATOM 1451 O O . GLY A 1 189 ? -30.989 -15.538 68.035 1.00 76.38 189 GLY A O 1
ATOM 1452 N N . GLU A 1 190 ? -30.927 -17.053 69.687 1.00 72.75 190 GLU A N 1
ATOM 1453 C CA . GLU A 1 190 ? -31.004 -16.059 70.754 1.00 72.75 190 GLU A CA 1
ATOM 1454 C C . GLU A 1 190 ? -29.865 -15.035 70.603 1.00 72.75 190 GLU A C 1
ATOM 1456 O O . GLU A 1 190 ? -28.683 -15.384 70.593 1.00 72.75 190 GLU A O 1
ATOM 1461 N N . VAL A 1 191 ? -30.220 -13.761 70.408 1.00 77.56 191 VAL A N 1
ATOM 1462 C CA . VAL A 1 191 ? -29.237 -12.683 70.268 1.00 77.56 191 VAL A CA 1
ATOM 1463 C C . VAL A 1 191 ? -28.639 -12.441 71.650 1.00 77.56 191 VAL A C 1
ATOM 1465 O O . VAL A 1 191 ? -29.226 -11.732 72.464 1.00 77.56 191 VAL A O 1
ATOM 1468 N N . GLU A 1 192 ? -27.463 -13.025 71.886 1.00 76.62 192 GLU A N 1
ATOM 1469 C CA . GLU A 1 192 ? -26.758 -13.157 73.176 1.00 76.62 192 GLU A CA 1
ATOM 1470 C C . GLU A 1 192 ? -26.652 -11.857 74.002 1.00 76.62 192 GLU A C 1
ATOM 1472 O O . GLU A 1 192 ? -26.439 -11.894 75.208 1.00 76.62 192 GLU A O 1
ATOM 1477 N N . ARG A 1 193 ? -26.809 -10.684 73.374 1.00 82.75 193 ARG A N 1
ATOM 1478 C CA . ARG A 1 193 ? -26.607 -9.367 74.001 1.00 82.75 193 ARG A CA 1
ATOM 1479 C C . ARG A 1 193 ? -27.712 -8.355 73.698 1.00 82.75 193 ARG A C 1
ATOM 1481 O O . ARG A 1 193 ? -27.475 -7.151 73.780 1.00 82.75 193 ARG A O 1
ATOM 1488 N N . LEU A 1 194 ? -28.910 -8.806 73.321 1.00 85.81 194 LEU A N 1
ATOM 1489 C CA . LEU A 1 194 ? -30.006 -7.906 72.935 1.00 85.81 194 LEU A CA 1
ATOM 1490 C C . LEU A 1 194 ? -30.334 -6.880 74.028 1.00 85.81 194 LEU A C 1
ATOM 1492 O O . LEU A 1 194 ? -30.468 -5.693 73.738 1.00 85.81 194 LEU A O 1
ATOM 1496 N N . GLU A 1 195 ? -30.401 -7.327 75.280 1.00 85.75 195 GLU A N 1
ATOM 1497 C CA . GLU A 1 195 ? -30.700 -6.459 76.423 1.00 85.75 195 GLU A CA 1
ATOM 1498 C C . GLU A 1 195 ? -29.583 -5.442 76.693 1.00 85.75 195 GLU A C 1
ATOM 1500 O O . GLU A 1 195 ? -29.857 -4.282 76.992 1.00 85.75 195 GLU A O 1
ATOM 1505 N N . GLU A 1 196 ? -28.315 -5.820 76.505 1.00 89.38 196 GLU A N 1
ATOM 1506 C CA . GLU A 1 196 ? -27.194 -4.882 76.630 1.00 89.38 196 GLU A CA 1
ATOM 1507 C C . GLU A 1 196 ? -27.220 -3.816 75.531 1.00 89.38 196 GLU A C 1
ATOM 1509 O O . GLU A 1 196 ? -26.988 -2.634 75.800 1.00 89.38 196 GLU A O 1
ATOM 1514 N N . VAL A 1 197 ? -27.507 -4.220 74.289 1.00 90.88 197 VAL A N 1
ATOM 1515 C CA . VAL A 1 197 ? -27.614 -3.302 73.147 1.00 90.88 197 VAL A CA 1
ATOM 1516 C C . VAL A 1 197 ? -28.786 -2.350 73.353 1.00 90.88 197 VAL A C 1
ATOM 1518 O O . VAL A 1 197 ? -28.614 -1.140 73.211 1.00 90.88 197 VAL A O 1
ATOM 1521 N N . LYS A 1 198 ? -29.945 -2.871 73.764 1.00 91.75 198 LYS A N 1
ATOM 1522 C CA . LYS A 1 198 ? -31.128 -2.072 74.086 1.00 91.75 198 LYS A CA 1
ATOM 1523 C C . LYS A 1 198 ? -30.843 -1.084 75.217 1.00 91.75 198 LYS A C 1
ATOM 1525 O O . LYS A 1 198 ? -31.074 0.106 75.043 1.00 91.75 198 LYS A O 1
ATOM 1530 N N . GLY A 1 199 ? -30.243 -1.535 76.317 1.00 92.69 199 GLY A N 1
ATOM 1531 C CA . GLY A 1 199 ? -29.900 -0.662 77.440 1.00 92.69 199 GLY A CA 1
ATOM 1532 C C . GLY A 1 199 ? -28.821 0.375 77.107 1.00 92.69 199 GLY A C 1
ATOM 1533 O O . GLY A 1 199 ? -28.794 1.459 77.686 1.00 92.69 199 GLY A O 1
ATOM 1534 N N . THR A 1 200 ? -27.908 0.081 76.178 1.00 93.38 200 THR A N 1
ATOM 1535 C CA . THR A 1 200 ? -26.917 1.065 75.700 1.00 93.38 200 THR A CA 1
ATOM 1536 C C . THR A 1 200 ? -27.553 2.082 74.756 1.00 93.38 200 THR A C 1
ATOM 1538 O O . THR A 1 200 ? -27.226 3.263 74.827 1.00 93.38 200 THR A O 1
ATOM 1541 N N . TRP A 1 201 ? -28.497 1.651 73.917 1.00 94.44 201 TRP A N 1
ATOM 1542 C CA . TRP A 1 201 ? -29.277 2.537 73.058 1.00 94.44 201 TRP A CA 1
ATOM 1543 C C . TRP A 1 201 ? -30.175 3.475 73.865 1.00 94.44 201 TRP A C 1
ATOM 1545 O O . TRP A 1 201 ? -30.177 4.676 73.614 1.00 94.44 201 TRP A O 1
ATOM 1555 N N . GLU A 1 202 ? -30.898 2.945 74.854 1.00 95.81 202 GLU A N 1
ATOM 1556 C CA . GLU A 1 202 ? -31.756 3.732 75.744 1.00 95.81 202 GLU A CA 1
ATOM 1557 C C . GLU A 1 202 ? -30.936 4.801 76.476 1.00 95.81 202 GLU A C 1
ATOM 1559 O O . GLU A 1 202 ? -31.246 5.985 76.344 1.00 95.81 202 GLU A O 1
ATOM 1564 N N . ARG A 1 203 ? -29.819 4.418 77.112 1.00 93.56 203 ARG A N 1
ATOM 1565 C CA . ARG A 1 203 ? -28.901 5.372 77.760 1.00 93.56 203 ARG A CA 1
ATOM 1566 C C . ARG A 1 203 ? -28.344 6.407 76.788 1.00 93.56 203 ARG A C 1
ATOM 1568 O O . ARG A 1 203 ? -28.399 7.594 77.074 1.00 93.56 203 ARG A O 1
ATOM 1575 N N . GLY A 1 204 ? -27.864 5.981 75.619 1.00 95.62 204 GLY A N 1
ATOM 1576 C CA . GLY A 1 204 ? -27.359 6.910 74.607 1.00 95.62 204 GLY A CA 1
ATOM 1577 C C . GLY A 1 204 ? -28.433 7.884 74.116 1.00 95.62 204 GLY A C 1
ATOM 1578 O O . GLY A 1 204 ? -28.149 9.057 73.888 1.00 95.62 204 GLY A O 1
ATOM 1579 N N . SER A 1 205 ? -29.683 7.432 73.987 1.00 95.25 205 SER A N 1
ATOM 1580 C CA . SER A 1 205 ? -30.804 8.290 73.593 1.00 95.25 205 SER A CA 1
ATOM 1581 C C . SER A 1 205 ? -31.188 9.297 74.682 1.00 95.25 205 SER A C 1
ATOM 1583 O O . SER A 1 205 ? -31.503 10.445 74.365 1.00 95.25 205 SER A O 1
ATOM 1585 N N . GLU A 1 206 ? -31.098 8.898 75.952 1.00 94.94 206 GLU A N 1
ATOM 1586 C CA . GLU A 1 206 ? -31.332 9.759 77.111 1.00 94.94 206 GLU A CA 1
ATOM 1587 C C . GLU A 1 206 ? -30.221 10.808 77.248 1.00 94.94 206 GLU A C 1
ATOM 1589 O O . GLU A 1 206 ? -30.511 12.004 77.279 1.00 94.94 206 GLU A O 1
ATOM 1594 N N . GLU A 1 207 ? -28.954 10.393 77.181 1.00 94.88 207 GLU A N 1
ATOM 1595 C CA . GLU A 1 207 ? -27.784 11.280 77.215 1.00 94.88 207 GLU A CA 1
ATOM 1596 C C . GLU A 1 207 ? -27.802 12.307 76.071 1.00 94.88 207 GLU A C 1
ATOM 1598 O O . GLU A 1 207 ? -27.494 13.484 76.273 1.00 94.88 207 GLU A O 1
ATOM 1603 N N . LEU A 1 208 ? -28.203 11.900 74.859 1.00 95.94 208 LEU A N 1
ATOM 1604 C CA . LEU A 1 208 ? -28.381 12.824 73.733 1.00 95.94 208 LEU A CA 1
ATOM 1605 C C . LEU A 1 208 ? -29.536 13.807 73.968 1.00 95.94 208 LEU A C 1
ATOM 1607 O O . LEU A 1 208 ? -29.442 14.975 73.573 1.00 95.94 208 LEU A O 1
ATOM 1611 N N . GLY A 1 209 ? -30.612 13.364 74.620 1.00 94.56 209 GLY A N 1
ATOM 1612 C CA . GLY A 1 209 ? -31.714 14.224 75.048 1.00 94.56 209 GLY A CA 1
ATOM 1613 C C . GLY A 1 209 ? -31.268 15.272 76.070 1.00 94.56 209 GLY A C 1
ATOM 1614 O O . GLY A 1 209 ? -31.540 16.463 75.894 1.00 94.56 209 GLY A O 1
ATOM 1615 N N . GLU A 1 210 ? -30.518 14.857 77.090 1.00 92.75 210 GLU A N 1
ATOM 1616 C CA . GLU A 1 210 ? -29.940 15.752 78.094 1.00 92.75 210 GLU A CA 1
ATOM 1617 C C . GLU A 1 210 ? -28.950 16.741 77.476 1.00 92.75 210 GLU A C 1
ATOM 1619 O O . GLU A 1 210 ? -29.006 17.942 77.753 1.00 92.75 210 GLU A O 1
ATOM 1624 N N . LEU A 1 211 ? -28.063 16.264 76.598 1.00 95.44 211 LEU A N 1
ATOM 1625 C CA . LEU A 1 211 ? -27.095 17.105 75.903 1.00 95.44 211 LEU A CA 1
ATOM 1626 C C . LEU A 1 211 ? -27.797 18.177 75.070 1.00 95.44 211 LEU A C 1
ATOM 1628 O O . LEU A 1 211 ? -27.383 19.336 75.092 1.00 95.44 211 LEU A O 1
ATOM 1632 N N . ARG A 1 212 ? -28.881 17.819 74.373 1.00 93.88 212 ARG A N 1
ATOM 1633 C CA . ARG A 1 212 ? -29.708 18.780 73.634 1.00 93.88 212 ARG A CA 1
ATOM 1634 C C . ARG A 1 212 ? -30.296 19.849 74.559 1.00 93.88 212 ARG A C 1
ATOM 1636 O O . ARG A 1 212 ? -30.278 21.024 74.194 1.00 93.88 212 ARG A O 1
ATOM 1643 N N . GLY A 1 213 ? -30.781 19.469 75.742 1.00 92.62 213 GLY A N 1
ATOM 1644 C CA . GLY A 1 213 ? -31.265 20.416 76.751 1.00 92.62 213 GLY A CA 1
ATOM 1645 C C . GLY A 1 213 ? -30.164 21.369 77.230 1.00 92.62 213 GLY A C 1
ATOM 1646 O O . GLY A 1 213 ? -30.317 22.588 77.159 1.00 92.62 213 GLY A O 1
ATOM 1647 N N . ARG A 1 214 ? -29.006 20.822 77.617 1.00 92.12 214 ARG A N 1
ATOM 1648 C CA . ARG A 1 214 ? -27.841 21.596 78.085 1.00 92.12 214 ARG A CA 1
ATOM 1649 C C . ARG A 1 214 ? -27.283 22.522 77.007 1.00 92.12 214 ARG A C 1
ATOM 1651 O O . ARG A 1 214 ? -26.914 23.653 77.315 1.00 92.12 214 ARG A O 1
ATOM 1658 N N . LEU A 1 215 ? -27.245 22.082 75.748 1.00 93.00 215 LEU A N 1
ATOM 1659 C CA . LEU A 1 215 ? -26.872 22.928 74.611 1.00 93.00 215 LEU A CA 1
ATOM 1660 C C . LEU A 1 215 ? -27.809 24.135 74.496 1.00 93.00 215 LEU A C 1
ATOM 1662 O O . LEU A 1 215 ? -27.321 25.258 74.369 1.00 93.00 215 LEU A O 1
ATOM 1666 N N . GLY A 1 216 ? -29.122 23.928 74.637 1.00 92.31 216 GLY A N 1
ATOM 1667 C CA . GLY A 1 216 ? -30.106 25.011 74.704 1.00 92.31 216 GLY A CA 1
ATOM 1668 C C . GLY A 1 216 ? -29.807 26.008 75.828 1.00 92.31 216 GLY A C 1
ATOM 1669 O O . GLY A 1 216 ? -29.705 27.207 75.579 1.00 92.31 216 GLY A O 1
ATOM 1670 N N . GLU A 1 217 ? -29.547 25.528 77.044 1.00 90.75 217 GLU A N 1
ATOM 1671 C CA . GLU A 1 217 ? -29.190 26.399 78.173 1.00 90.75 217 GLU A CA 1
ATOM 1672 C C . GLU A 1 217 ? -27.884 27.174 77.947 1.00 90.75 217 GLU A C 1
ATOM 1674 O O . GLU A 1 217 ? -27.777 28.347 78.318 1.00 90.75 217 GLU A O 1
ATOM 1679 N N . THR A 1 218 ? -26.861 26.532 77.368 1.00 92.44 218 THR A N 1
ATOM 1680 C CA . THR A 1 218 ? -25.595 27.210 77.049 1.00 92.44 218 THR A CA 1
ATOM 1681 C C . THR A 1 218 ? -25.778 28.263 75.966 1.00 92.44 218 THR A C 1
ATOM 1683 O O . THR A 1 218 ? -25.202 29.340 76.094 1.00 92.44 218 THR A O 1
ATOM 1686 N N . MET A 1 219 ? -26.623 28.005 74.962 1.00 91.31 219 MET A N 1
ATOM 1687 C CA . MET A 1 219 ? -26.991 28.987 73.946 1.00 91.31 219 MET A CA 1
ATOM 1688 C C . MET A 1 219 ? -27.708 30.177 74.585 1.00 91.31 219 MET A C 1
ATOM 1690 O O . MET A 1 219 ? -27.318 31.312 74.343 1.00 91.31 219 MET A O 1
ATOM 1694 N N . GLU A 1 220 ? -28.673 29.953 75.478 1.00 91.00 220 GLU A N 1
ATOM 1695 C CA . GLU A 1 220 ? -29.320 31.059 76.188 1.00 91.00 220 GLU A CA 1
ATOM 1696 C C . GLU A 1 220 ? -28.343 31.864 77.056 1.00 91.00 220 GLU A C 1
ATOM 1698 O O . GLU A 1 220 ? -28.453 33.084 77.158 1.00 91.00 220 GLU A O 1
ATOM 1703 N N . LYS A 1 221 ? -27.388 31.200 77.724 1.00 90.81 221 LYS A N 1
ATOM 1704 C CA . LYS A 1 221 ? -26.335 31.889 78.489 1.00 90.81 221 LYS A CA 1
ATOM 1705 C C . LYS A 1 221 ? -25.417 32.690 77.566 1.00 90.81 221 LYS A C 1
ATOM 1707 O O . LYS A 1 221 ? -25.066 33.806 77.937 1.00 90.81 221 LYS A O 1
ATOM 1712 N N . MET A 1 222 ? -25.067 32.159 76.393 1.00 91.50 222 MET A N 1
ATOM 1713 C CA . MET A 1 222 ? -24.307 32.889 75.377 1.00 91.50 222 MET A CA 1
ATOM 1714 C C . MET A 1 222 ? -25.081 34.099 74.859 1.00 91.50 222 MET A C 1
ATOM 1716 O O . MET A 1 222 ? -24.510 35.179 74.812 1.00 91.50 222 MET A O 1
ATOM 1720 N N . GLU A 1 223 ? -26.370 33.964 74.547 1.00 90.12 223 GLU A N 1
ATOM 1721 C CA . GLU A 1 223 ? -27.197 35.088 74.093 1.00 90.12 223 GLU A CA 1
ATOM 1722 C C . GLU A 1 223 ? -27.350 36.152 75.183 1.00 90.12 223 GLU A C 1
ATOM 1724 O O . GLU A 1 223 ? -27.161 37.337 74.928 1.00 90.12 223 GLU A O 1
ATOM 1729 N N . ARG A 1 224 ? -27.582 35.758 76.442 1.00 86.75 224 ARG A N 1
ATOM 1730 C CA . ARG A 1 224 ? -27.592 36.708 77.569 1.00 86.75 224 ARG A CA 1
ATOM 1731 C C . ARG A 1 224 ? -26.242 37.406 77.744 1.00 86.75 224 ARG A C 1
ATOM 1733 O O . ARG A 1 224 ? -26.213 38.615 77.950 1.00 86.75 224 ARG A O 1
ATOM 1740 N N . ALA A 1 225 ? -25.131 36.673 77.656 1.00 90.12 225 ALA A N 1
ATOM 1741 C CA . ALA A 1 225 ? -23.790 37.249 77.741 1.00 90.12 225 ALA A CA 1
ATOM 1742 C C . ALA A 1 225 ? -23.488 38.183 76.561 1.00 90.12 225 ALA A C 1
ATOM 1744 O O . ALA A 1 225 ? -22.875 39.225 76.762 1.00 90.12 225 ALA A O 1
ATOM 1745 N N . ARG A 1 226 ? -23.967 37.850 75.358 1.00 85.56 226 ARG A N 1
ATOM 1746 C CA . ARG A 1 226 ? -23.887 38.695 74.166 1.00 85.56 226 ARG A CA 1
ATOM 1747 C C . ARG A 1 226 ? -24.671 39.989 74.352 1.00 85.56 226 ARG A C 1
ATOM 1749 O O . ARG A 1 226 ? -24.098 41.048 74.155 1.00 85.56 226 ARG A O 1
ATOM 1756 N N . VAL A 1 227 ? -25.925 39.918 74.798 1.00 86.25 227 VAL A N 1
ATOM 1757 C CA . VAL A 1 227 ? -26.755 41.102 75.088 1.00 86.25 227 VAL A CA 1
ATOM 1758 C C . VAL A 1 227 ? -26.096 41.992 76.146 1.00 86.25 227 VAL A C 1
ATOM 1760 O O . VAL A 1 227 ? -26.082 43.211 76.011 1.00 86.25 227 VAL A O 1
ATOM 1763 N N . VAL A 1 228 ? -25.512 41.400 77.194 1.00 87.50 228 VAL A N 1
ATOM 1764 C CA . VAL A 1 228 ? -24.758 42.154 78.209 1.00 87.50 228 VAL A CA 1
ATOM 1765 C C . VAL A 1 228 ? -23.480 42.760 77.622 1.00 87.50 228 VAL A C 1
ATOM 1767 O O . VAL A 1 228 ? -23.175 43.905 77.930 1.00 87.50 228 VAL A O 1
ATOM 1770 N N . GLY A 1 229 ? -22.753 42.038 76.766 1.00 84.31 229 GLY A N 1
ATOM 1771 C CA . GLY A 1 229 ? -21.585 42.553 76.048 1.00 84.31 229 GLY A CA 1
ATOM 1772 C C . GLY A 1 229 ? -21.937 43.739 75.153 1.00 84.31 229 GLY A C 1
ATOM 1773 O O . GLY A 1 229 ? -21.320 44.790 75.276 1.00 84.31 229 GLY A O 1
ATOM 1774 N N . GLU A 1 230 ? -22.998 43.619 74.353 1.00 84.12 230 GLU A N 1
ATOM 1775 C CA . GLU A 1 230 ? -23.544 44.704 73.528 1.00 84.12 230 GLU A CA 1
ATOM 1776 C C . GLU A 1 230 ? -23.986 45.906 74.387 1.00 84.12 230 GLU A C 1
ATOM 1778 O O . GLU A 1 230 ? -23.832 47.050 73.972 1.00 84.12 230 GLU A O 1
ATOM 1783 N N . TYR A 1 231 ? -24.474 45.681 75.612 1.00 82.44 231 TYR A N 1
ATOM 1784 C CA . TYR A 1 231 ? -24.824 46.750 76.555 1.00 82.44 231 TYR A CA 1
ATOM 1785 C C . TYR A 1 231 ? -23.602 47.415 77.217 1.00 82.44 231 TYR A C 1
ATOM 1787 O O . TYR A 1 231 ? -23.638 48.607 77.515 1.00 82.44 231 TYR A O 1
ATOM 1795 N N . VAL A 1 232 ? -22.522 46.663 77.461 1.00 80.75 232 VAL A N 1
ATOM 1796 C CA . VAL A 1 232 ? -21.263 47.174 78.038 1.00 80.75 232 VAL A CA 1
ATOM 1797 C C . VAL A 1 232 ? -20.416 47.901 76.988 1.00 80.75 232 VAL A C 1
ATOM 1799 O O . VAL A 1 232 ? -19.800 48.910 77.318 1.00 80.75 232 VAL A O 1
ATOM 1802 N N . GLU A 1 233 ? -20.407 47.428 75.740 1.00 75.31 233 GLU A N 1
ATOM 1803 C CA . GLU A 1 233 ? -19.779 48.102 74.590 1.00 75.31 233 GLU A CA 1
ATOM 1804 C C . GLU A 1 233 ? -20.646 49.251 74.044 1.00 75.31 233 GLU A C 1
ATOM 1806 O O . GLU A 1 233 ? -20.136 50.185 73.432 1.00 75.31 233 GLU A O 1
ATOM 1811 N N . GLY A 1 234 ? -21.957 49.214 74.299 1.00 62.75 234 GLY A N 1
ATOM 1812 C CA . GLY A 1 234 ? -22.947 50.228 73.934 1.00 62.75 234 GLY A CA 1
ATOM 1813 C C . GLY A 1 234 ? -23.002 51.440 74.868 1.00 62.75 234 GLY A C 1
ATOM 1814 O O . GLY A 1 234 ? -24.092 51.957 75.136 1.00 62.75 234 GLY A O 1
ATOM 1815 N N . ARG A 1 235 ? -21.843 51.903 75.347 1.00 52.47 235 ARG A N 1
ATOM 1816 C CA . ARG A 1 235 ? -21.651 53.241 75.913 1.00 52.47 235 ARG A CA 1
ATOM 1817 C C . ARG A 1 235 ? -20.308 53.823 75.501 1.00 52.47 235 ARG A C 1
ATOM 1819 O O . ARG A 1 235 ? -19.282 53.159 75.750 1.00 52.47 235 ARG A O 1
#

Secondary structure (DSSP, 8-state):
--PPPS--PPPPPTT-----SSPPPEEES-HHHHHHHHHHHHHHHHHHHHHHS--GGGS-TT--S--HHHHHHHHHHHHHHHHHHHHHHTTEEETTEEHHHHHHHHHHHGGGS------HHHHHHHHHHHHHHHHHHHHHHHHHHHHHHHHHHHHHHHHHHHHHHHHHHHHHHHHHHHHHHHT--------TTHHHHHHHHHHHHHHHHHHHHHHHHHHHHHHHHHHHHHHHH--

Sequence (235 aa):
MVIPNIFTSAPLSPHDRATSTHHRQIDLQSPADLAYLQTKLSATARSKIDTHLPPTNALPENATGEDPLRKRVEVLVDEYLGRVWDGAGGNVRINGMSLGECEGVLRGGEQGGEIEAFDNKLAARVQALSAQIESHTLALANLRRNAPGETAEKYRVNFEQAREEDERRVAELGAKALEDARGRQLELGEVERLEEVKGTWERGSEELGELRGRLGETMEKMERARVVGEYVEGR

Solvent-accessible surface area (backbone atoms only — not comparable to full-atom values): 13873 Å² total; per-residue (Å²): 141,80,84,81,78,90,77,76,75,77,78,79,71,94,77,77,79,71,85,59,98,61,80,83,60,47,75,36,91,42,73,65,55,54,53,48,51,51,53,52,48,54,53,50,51,49,53,50,47,59,73,76,41,82,58,57,84,76,53,63,94,87,53,94,57,72,49,68,66,59,56,53,49,51,54,53,48,55,52,47,50,51,54,50,49,63,66,42,35,86,43,35,26,44,78,87,37,46,41,74,62,43,46,56,52,44,57,65,63,43,73,68,47,81,72,75,73,83,54,64,66,58,53,51,49,52,52,52,51,50,54,49,52,52,52,50,51,51,51,48,53,50,44,68,67,45,47,61,56,55,50,50,52,54,49,50,55,53,48,52,54,53,49,52,53,51,52,50,50,50,50,53,51,49,51,51,53,49,55,56,47,73,73,50,82,79,80,76,66,86,66,92,51,53,68,60,53,50,54,51,49,53,49,52,54,48,53,52,51,52,49,53,52,52,51,52,53,50,51,52,51,48,51,53,51,47,55,51,46,55,56,65,69,66,109

Organism: NCBI:txid1507870